Protein AF-0000000079764538 (afdb_homodimer)

Foldseek 3Di:
DDLLVLLLQLLVCCVVVVAALLLSQLVSCCVVAPDDSVVSRVVLVCCHCHNPPLFHFHSLLVNLLVNLCRVCVNPPSVVLSVQLLVQLCVQQVDGGRCVCCCPPNPDHSHDSSRSNSSSSVSSCVSVVHD/DDLLVLLLQLLVCCVVVVAALLLSQLVSCCVVAPDDSVVSRVVLVCCHCHNVPQFHFHSLLVNLLVNLCRNCVNPPSVVLSVQLLVQLCVQQVDGGRCVCCCPPNNDHSHDSSRSNSSSSVSSCVSVVHD

Structure (mmCIF, N/CA/C/O backbone):
data_AF-0000000079764538-model_v1
#
loop_
_entity.id
_entity.type
_entity.pdbx_description
1 polymer 'C_GCAxxG_C_C family protein'
#
loop_
_atom_site.group_PDB
_atom_site.id
_atom_site.type_symbol
_atom_site.label_atom_id
_atom_site.label_alt_id
_atom_site.label_comp_id
_atom_site.label_asym_id
_atom_site.label_entity_id
_atom_site.label_seq_id
_atom_site.pdbx_PDB_ins_code
_atom_site.Cartn_x
_atom_site.Cartn_y
_atom_site.Cartn_z
_atom_site.occupancy
_atom_site.B_iso_or_equiv
_atom_site.auth_seq_id
_atom_site.auth_comp_id
_atom_site.auth_asym_id
_atom_site.auth_atom_id
_atom_site.pdbx_PDB_model_num
ATOM 1 N N . MET A 1 1 ? -1.283 14.484 20.922 1 94.44 1 MET A N 1
ATOM 2 C CA . MET A 1 1 ? -0.986 15.414 19.844 1 94.44 1 MET A CA 1
ATOM 3 C C . MET A 1 1 ? -2.244 15.734 19.047 1 94.44 1 MET A C 1
ATOM 5 O O . MET A 1 1 ? -3.096 14.867 18.828 1 94.44 1 MET A O 1
ATOM 9 N N . THR A 1 2 ? -2.385 17.016 18.656 1 97.81 2 THR A N 1
ATOM 10 C CA . THR A 1 2 ? -3.451 17.344 17.719 1 97.81 2 THR A CA 1
ATOM 11 C C . THR A 1 2 ? -3.15 16.766 16.344 1 97.81 2 THR A C 1
ATOM 13 O O . THR A 1 2 ? -2.021 16.359 16.062 1 97.81 2 THR A O 1
ATOM 16 N N . ILE A 1 3 ? -4.172 16.734 15.523 1 98.75 3 ILE A N 1
ATOM 17 C CA . ILE A 1 3 ? -3.971 16.203 14.18 1 98.75 3 ILE A CA 1
ATOM 18 C C . ILE A 1 3 ? -2.986 17.094 13.414 1 98.75 3 ILE A C 1
ATOM 20 O O . ILE A 1 3 ? -2.197 16.594 12.609 1 98.75 3 ILE A O 1
ATOM 24 N N . GLU A 1 4 ? -2.975 18.438 13.656 1 98.75 4 GLU A N 1
ATOM 25 C CA . GLU A 1 4 ? -2.053 19.375 13.016 1 98.75 4 GLU A CA 1
ATOM 26 C C . GLU A 1 4 ? -0.613 19.125 13.453 1 98.75 4 GLU A C 1
ATOM 28 O O . GLU A 1 4 ? 0.315 19.219 12.648 1 98.75 4 GLU A O 1
ATOM 33 N N . GLU A 1 5 ? -0.445 18.797 14.719 1 98.81 5 GLU A N 1
ATOM 34 C CA . GLU A 1 5 ? 0.885 18.5 15.234 1 98.81 5 GLU A CA 1
ATOM 35 C C . GLU A 1 5 ? 1.416 17.188 14.648 1 98.81 5 GLU A C 1
ATOM 37 O O . GLU A 1 5 ? 2.598 17.094 14.305 1 98.81 5 GLU A O 1
ATOM 42 N N . ARG A 1 6 ? 0.552 16.188 14.562 1 98.81 6 ARG A N 1
ATOM 43 C CA . ARG A 1 6 ? 0.932 14.93 13.93 1 98.81 6 ARG A CA 1
ATOM 44 C C . ARG A 1 6 ? 1.346 15.156 12.477 1 98.81 6 ARG A C 1
ATOM 46 O O . ARG A 1 6 ? 2.346 14.602 12.016 1 98.81 6 ARG A O 1
ATOM 53 N N . ALA A 1 7 ? 0.532 15.961 11.758 1 98.94 7 ALA A N 1
ATOM 54 C CA . ALA A 1 7 ? 0.801 16.25 10.352 1 98.94 7 ALA A CA 1
ATOM 55 C C . ALA A 1 7 ? 2.15 16.938 10.188 1 98.94 7 ALA A C 1
ATOM 57 O O . ALA A 1 7 ? 2.922 16.594 9.289 1 98.94 7 ALA A O 1
ATOM 58 N N . ALA A 1 8 ? 2.436 17.922 11.031 1 98.94 8 ALA A N 1
ATOM 59 C CA . ALA A 1 8 ? 3.699 18.641 10.977 1 98.94 8 ALA A CA 1
ATOM 60 C C . ALA A 1 8 ? 4.879 17.719 11.266 1 98.94 8 ALA A C 1
ATOM 62 O O . ALA A 1 8 ? 5.906 17.781 10.578 1 98.94 8 ALA A O 1
ATOM 63 N N . LYS A 1 9 ? 4.789 16.922 12.25 1 98.88 9 LYS A N 1
ATOM 64 C CA . LYS A 1 9 ? 5.844 15.977 12.609 1 98.88 9 LYS A CA 1
ATOM 65 C C . LYS A 1 9 ? 6.113 14.992 11.477 1 98.88 9 LYS A C 1
ATOM 67 O O . LYS A 1 9 ? 7.27 14.695 11.172 1 98.88 9 LYS A O 1
ATOM 72 N N . ALA A 1 10 ? 5.07 14.477 10.883 1 98.88 10 ALA A N 1
ATOM 73 C CA . ALA A 1 10 ? 5.227 13.547 9.766 1 98.88 10 ALA A CA 1
ATOM 74 C C . ALA A 1 10 ? 5.965 14.211 8.602 1 98.88 10 ALA A C 1
ATOM 76 O O . ALA A 1 10 ? 6.867 13.617 8.016 1 98.88 10 ALA A O 1
ATOM 77 N N . ALA A 1 11 ? 5.535 15.43 8.266 1 98.94 11 ALA A N 1
ATOM 78 C CA . ALA A 1 11 ? 6.176 16.172 7.184 1 98.94 11 ALA A CA 1
ATOM 79 C C . ALA A 1 11 ? 7.656 16.406 7.477 1 98.94 11 ALA A C 1
ATOM 81 O O . ALA A 1 11 ? 8.492 16.312 6.578 1 98.94 11 ALA A O 1
ATOM 82 N N . ASP A 1 12 ? 8.023 16.688 8.742 1 98.88 12 ASP A N 1
ATOM 83 C CA . ASP A 1 12 ? 9.406 16.906 9.148 1 98.88 12 ASP A CA 1
ATOM 84 C C . ASP A 1 12 ? 10.234 15.633 9 1 98.88 12 ASP A C 1
ATOM 86 O O . ASP A 1 12 ? 11.375 15.68 8.531 1 98.88 12 ASP A O 1
ATOM 90 N N . LEU A 1 13 ? 9.734 14.539 9.453 1 98.81 13 LEU A N 1
ATOM 91 C CA . LEU A 1 13 ? 10.414 13.258 9.328 1 98.81 13 LEU A CA 1
ATOM 92 C C . LEU A 1 13 ? 10.734 12.953 7.867 1 98.81 13 LEU A C 1
ATOM 94 O O . LEU A 1 13 ? 11.828 12.484 7.555 1 98.81 13 LEU A O 1
ATOM 98 N N . LYS A 1 14 ? 9.742 13.258 6.973 1 98.81 14 LYS A N 1
ATOM 99 C CA . LYS A 1 14 ? 9.945 13.031 5.547 1 98.81 14 LYS A CA 1
ATOM 100 C C . LYS A 1 14 ? 10.992 13.977 4.977 1 98.81 14 LYS A C 1
ATOM 102 O O . LYS A 1 14 ? 11.891 13.555 4.246 1 98.81 14 LYS A O 1
ATOM 107 N N . ALA A 1 15 ? 10.922 15.211 5.324 1 98.69 15 ALA A N 1
ATOM 108 C CA . ALA A 1 15 ? 11.828 16.234 4.812 1 98.69 15 ALA A CA 1
ATOM 109 C C . ALA A 1 15 ? 13.266 15.969 5.258 1 98.69 15 ALA A C 1
ATOM 111 O O . ALA A 1 15 ? 14.211 16.234 4.512 1 98.69 15 ALA A O 1
ATOM 112 N N . ALA A 1 16 ? 13.477 15.438 6.406 1 98.5 16 ALA A N 1
ATOM 113 C CA . ALA A 1 16 ? 14.797 15.18 6.977 1 98.5 16 ALA A CA 1
ATOM 114 C C . ALA A 1 16 ? 15.398 13.898 6.414 1 98.5 16 ALA A C 1
ATOM 116 O O . ALA A 1 16 ? 16.562 13.602 6.648 1 98.5 16 ALA A O 1
ATOM 117 N N . GLY A 1 17 ? 14.625 13.109 5.73 1 97.81 17 GLY A N 1
ATOM 118 C CA . GLY A 1 17 ? 15.094 11.836 5.199 1 97.81 17 GLY A CA 1
ATOM 119 C C . GLY A 1 17 ? 15.117 10.734 6.234 1 97.81 17 GLY A C 1
ATOM 120 O O . GLY A 1 17 ? 15.711 9.672 6.004 1 97.81 17 GLY A O 1
ATOM 121 N N . ALA A 1 18 ? 14.445 10.922 7.355 1 97.69 18 ALA A N 1
ATOM 122 C CA . ALA A 1 18 ? 14.453 9.961 8.461 1 97.69 18 ALA A CA 1
ATOM 123 C C . ALA A 1 18 ? 13.492 8.812 8.188 1 97.69 18 ALA A C 1
ATOM 125 O O . ALA A 1 18 ? 13.648 7.715 8.734 1 97.69 18 ALA A O 1
ATOM 126 N N . CYS A 1 19 ? 12.391 9.055 7.324 1 98.06 19 CYS A N 1
ATOM 127 C CA . CYS A 1 19 ? 11.367 8.086 6.961 1 98.06 19 CYS A CA 1
ATOM 128 C C . CYS A 1 19 ? 10.992 8.211 5.488 1 98.06 19 CYS A C 1
ATOM 130 O O . CYS A 1 19 ? 11.086 9.297 4.91 1 98.06 19 CYS A O 1
ATOM 132 N N . ASN A 1 20 ? 10.586 7.016 4.891 1 98.5 20 ASN A N 1
ATOM 133 C CA . ASN A 1 20 ? 9.859 7.176 3.633 1 98.5 20 ASN A CA 1
ATOM 134 C C . ASN A 1 20 ? 8.453 7.715 3.865 1 98.5 20 ASN A C 1
ATOM 136 O O . ASN A 1 20 ? 8.07 7.996 5 1 98.5 20 ASN A O 1
ATOM 140 N N . CYS A 1 21 ? 7.668 7.895 2.846 1 98.69 21 CYS A N 1
ATOM 141 C CA . CYS A 1 21 ? 6.363 8.547 2.912 1 98.69 21 CYS A CA 1
ATOM 142 C C . CYS A 1 21 ? 5.414 7.773 3.822 1 98.69 21 CYS A C 1
ATOM 144 O O . CYS A 1 21 ? 4.785 8.359 4.707 1 98.69 21 CYS A O 1
ATOM 146 N N . SER A 1 22 ? 5.254 6.453 3.596 1 98.81 22 SER A N 1
ATOM 147 C CA . SER A 1 22 ? 4.332 5.648 4.391 1 98.81 22 SER A CA 1
ATOM 148 C C . SER A 1 22 ? 4.809 5.527 5.836 1 98.81 22 SER A C 1
ATOM 150 O O . SER A 1 22 ? 4.004 5.586 6.766 1 98.81 22 SER A O 1
ATOM 152 N N . GLN A 1 23 ? 6.117 5.348 6.09 1 98.75 23 GLN A N 1
ATOM 153 C CA . GLN A 1 23 ? 6.691 5.25 7.426 1 98.75 23 GLN A CA 1
ATOM 154 C C . GLN A 1 23 ? 6.398 6.504 8.242 1 98.75 23 GLN A C 1
ATOM 156 O O . GLN A 1 23 ? 6.047 6.414 9.422 1 98.75 23 GLN A O 1
ATOM 161 N N . ALA A 1 24 ? 6.547 7.648 7.629 1 98.88 24 ALA A N 1
ATOM 162 C CA . ALA A 1 24 ? 6.305 8.914 8.32 1 98.88 24 ALA A CA 1
ATOM 163 C C . ALA A 1 24 ? 4.867 9 8.828 1 98.88 24 ALA A C 1
ATOM 165 O O . ALA A 1 24 ? 4.625 9.438 9.953 1 98.88 24 ALA A O 1
ATOM 166 N N . VAL A 1 25 ? 3.898 8.562 8.023 1 98.88 25 VAL A N 1
ATOM 167 C CA . VAL A 1 25 ? 2.486 8.656 8.375 1 98.88 25 VAL A CA 1
ATOM 168 C C . VAL A 1 25 ? 2.182 7.719 9.539 1 98.88 25 VAL A C 1
ATOM 170 O O . VAL A 1 25 ? 1.593 8.133 10.547 1 98.88 25 VAL A O 1
ATOM 173 N N . VAL A 1 26 ? 2.596 6.449 9.469 1 98.69 26 VAL A N 1
ATOM 174 C CA . VAL A 1 26 ? 2.209 5.504 10.516 1 98.69 26 VAL A CA 1
ATOM 175 C C . VAL A 1 26 ? 2.936 5.844 11.812 1 98.69 26 VAL A C 1
ATOM 177 O O . VAL A 1 26 ? 2.391 5.66 12.906 1 98.69 26 VAL A O 1
ATOM 180 N N . LYS A 1 27 ? 4.129 6.391 11.711 1 98.44 27 LYS A N 1
ATOM 181 C CA . LYS A 1 27 ? 4.949 6.672 12.891 1 98.44 27 LYS A CA 1
ATOM 182 C C . LYS A 1 27 ? 4.266 7.688 13.805 1 98.44 27 LYS A C 1
ATOM 184 O O . LYS A 1 27 ? 4.336 7.574 15.031 1 98.44 27 LYS A O 1
ATOM 189 N N . VAL A 1 28 ? 3.611 8.617 13.273 1 98.56 28 VAL A N 1
ATOM 190 C CA . VAL A 1 28 ? 3.066 9.695 14.094 1 98.56 28 VAL A CA 1
ATOM 191 C C . VAL A 1 28 ? 1.765 9.234 14.75 1 98.56 28 VAL A C 1
ATOM 193 O O . VAL A 1 28 ? 1.184 9.961 15.555 1 98.56 28 VAL A O 1
ATOM 196 N N . PHE A 1 29 ? 1.297 8.047 14.469 1 98.19 29 PHE A N 1
ATOM 197 C CA . PHE A 1 29 ? 0.129 7.473 15.125 1 98.19 29 PHE A CA 1
ATOM 198 C C . PHE A 1 29 ? 0.525 6.281 15.984 1 98.19 29 PHE A C 1
ATOM 200 O O . PHE A 1 29 ? -0.331 5.5 16.406 1 98.19 29 PHE A O 1
ATOM 207 N N . GLU A 1 30 ? 1.779 6.082 16.266 1 96.06 30 GLU A N 1
ATOM 208 C CA . GLU A 1 30 ? 2.273 4.934 17.016 1 96.06 30 GLU A CA 1
ATOM 209 C C . GLU A 1 30 ? 1.574 4.812 18.375 1 96.06 30 GLU A C 1
ATOM 211 O O . GLU A 1 30 ? 1.377 3.703 18.875 1 96.06 30 GLU A O 1
ATOM 216 N N . ASP A 1 31 ? 1.169 5.887 18.984 1 95.81 31 ASP A N 1
ATOM 217 C CA . ASP A 1 31 ? 0.501 5.898 20.297 1 95.81 31 ASP A CA 1
ATOM 218 C C . ASP A 1 31 ? -0.9 5.301 20.188 1 95.81 31 ASP A C 1
ATOM 220 O O . ASP A 1 31 ? -1.507 4.953 21.203 1 95.81 31 ASP A O 1
ATOM 224 N N . LYS A 1 32 ? -1.436 5.148 18.969 1 95.69 32 LYS A N 1
ATOM 225 C CA . LYS A 1 32 ? -2.787 4.641 18.766 1 95.69 32 LYS A CA 1
ATOM 226 C C . LYS A 1 32 ? -2.762 3.238 18.156 1 95.69 32 LYS A C 1
ATOM 228 O O . LYS A 1 32 ? -3.795 2.572 18.078 1 95.69 32 LYS A O 1
ATOM 233 N N . LEU A 1 33 ? -1.57 2.873 17.734 1 94.12 33 LEU A N 1
ATOM 234 C CA . LEU A 1 33 ? -1.434 1.586 17.062 1 94.12 33 LEU A CA 1
ATOM 235 C C . LEU A 1 33 ? -0.879 0.532 18.016 1 94.12 33 LEU A C 1
ATOM 237 O O . LEU A 1 33 ? -0.065 0.844 18.891 1 94.12 33 LEU A O 1
ATOM 241 N N . SER A 1 34 ? -1.366 -0.652 18.109 1 90.19 34 SER A N 1
ATOM 242 C CA . SER A 1 34 ? -0.976 -1.736 19 1 90.19 34 SER A CA 1
ATOM 243 C C . SER A 1 34 ? 0.238 -2.486 18.469 1 90.19 34 SER A C 1
ATOM 245 O O . SER A 1 34 ? 0.43 -3.666 18.766 1 90.19 34 SER A O 1
ATOM 247 N N . LEU A 1 35 ? 1.07 -1.848 17.641 1 93.62 35 LEU A N 1
ATOM 248 C CA . LEU A 1 35 ? 2.279 -2.43 17.062 1 93.62 35 LEU A CA 1
ATOM 249 C C . LEU A 1 35 ? 3.514 -1.642 17.484 1 93.62 35 LEU A C 1
ATOM 251 O O . LEU A 1 35 ? 3.445 -0.426 17.688 1 93.62 35 LEU A O 1
ATOM 255 N N . ASP A 1 36 ? 4.578 -2.34 17.625 1 93.38 36 ASP A N 1
ATOM 256 C CA . ASP A 1 36 ? 5.816 -1.644 17.969 1 93.38 36 ASP A CA 1
ATOM 257 C C . ASP A 1 36 ? 6.391 -0.923 16.75 1 93.38 36 ASP A C 1
ATOM 259 O O . ASP A 1 36 ? 6.125 -1.307 15.617 1 93.38 36 ASP A O 1
ATOM 263 N N . ASP A 1 37 ? 7.234 0.001 17.031 1 94.69 37 ASP A N 1
ATOM 264 C CA . ASP A 1 37 ? 7.801 0.888 16.016 1 94.69 37 ASP A CA 1
ATOM 265 C C . ASP A 1 37 ? 8.586 0.098 14.977 1 94.69 37 ASP A C 1
ATOM 267 O O . ASP A 1 37 ? 8.445 0.337 13.773 1 94.69 37 ASP A O 1
ATOM 271 N N . GLU A 1 38 ? 9.367 -0.807 15.391 1 95.88 38 GLU A N 1
ATOM 272 C CA . GLU A 1 38 ? 10.203 -1.587 14.484 1 95.88 38 GLU A CA 1
ATOM 273 C C . GLU A 1 38 ? 9.359 -2.357 13.477 1 95.88 38 GLU A C 1
ATOM 275 O O . GLU A 1 38 ? 9.664 -2.371 12.281 1 95.88 38 GLU A O 1
ATOM 280 N N . THR A 1 39 ? 8.305 -2.971 13.922 1 96.25 39 THR A N 1
ATOM 281 C CA . THR A 1 39 ? 7.395 -3.727 13.07 1 96.25 39 THR A CA 1
ATOM 282 C C . THR A 1 39 ? 6.715 -2.807 12.055 1 96.25 39 THR A C 1
ATOM 284 O O . THR A 1 39 ? 6.637 -3.129 10.867 1 96.25 39 THR A O 1
ATOM 287 N N . LEU A 1 40 ? 6.273 -1.658 12.516 1 96.5 40 LEU A N 1
ATOM 288 C CA . LEU A 1 40 ? 5.609 -0.692 11.648 1 96.5 40 LEU A CA 1
ATOM 289 C C . LEU A 1 40 ? 6.543 -0.216 10.547 1 96.5 40 LEU A C 1
ATOM 291 O O . LEU A 1 40 ? 6.133 -0.077 9.391 1 96.5 40 LEU A O 1
ATOM 295 N N . MET A 1 41 ? 7.84 -0.023 10.883 1 98 41 MET A N 1
ATOM 296 C CA . MET A 1 41 ? 8.828 0.448 9.914 1 98 41 MET A CA 1
ATOM 297 C C . MET A 1 41 ? 9.117 -0.618 8.859 1 98 41 MET A C 1
ATOM 299 O O . MET A 1 41 ? 9.297 -0.302 7.684 1 98 41 MET A O 1
ATOM 303 N N . LYS A 1 42 ? 9.109 -1.875 9.266 1 97.94 42 LYS A N 1
ATOM 304 C CA . LYS A 1 42 ? 9.344 -2.967 8.32 1 97.94 42 LYS A CA 1
ATOM 305 C C . LYS A 1 42 ? 8.156 -3.133 7.367 1 97.94 42 LYS A C 1
ATOM 307 O O . LYS A 1 42 ? 8.344 -3.252 6.156 1 97.94 42 LYS A O 1
ATOM 312 N N . LEU A 1 43 ? 6.922 -3.066 7.895 1 97.75 43 LEU A N 1
ATOM 313 C CA . LEU A 1 43 ? 5.695 -3.266 7.129 1 97.75 43 LEU A CA 1
ATOM 314 C C . LEU A 1 43 ? 5.566 -2.215 6.031 1 97.75 43 LEU A C 1
ATOM 316 O O . LEU A 1 43 ? 4.992 -2.482 4.973 1 97.75 43 LEU A O 1
ATOM 320 N N . THR A 1 44 ? 6.105 -1.031 6.27 1 98.62 44 THR A N 1
ATOM 321 C CA . THR A 1 44 ? 5.871 0.108 5.391 1 98.62 44 THR A CA 1
ATOM 322 C C . THR A 1 44 ? 7.133 0.458 4.609 1 98.62 44 THR A C 1
ATOM 324 O O . THR A 1 44 ? 7.152 1.433 3.855 1 98.62 44 THR A O 1
ATOM 327 N N . ALA A 1 45 ? 8.195 -0.344 4.668 1 98.75 45 ALA A N 1
ATOM 328 C CA . ALA A 1 45 ? 9.516 -0.033 4.129 1 98.75 45 ALA A CA 1
ATOM 329 C C . ALA A 1 45 ? 9.492 -0.006 2.602 1 98.75 45 ALA A C 1
ATOM 331 O O . ALA A 1 45 ? 10.297 0.688 1.974 1 98.75 45 ALA A O 1
ATOM 332 N N . GLY A 1 46 ? 8.523 -0.691 2.012 1 98.75 46 GLY A N 1
ATOM 333 C CA . GLY A 1 46 ? 8.562 -0.909 0.574 1 98.75 46 GLY A CA 1
ATOM 334 C C . GLY A 1 46 ? 7.789 0.137 -0.209 1 98.75 46 GLY A C 1
ATOM 335 O O . GLY A 1 46 ? 7.742 0.089 -1.439 1 98.75 46 GLY A O 1
ATOM 336 N N . TYR A 1 47 ? 7.191 1.119 0.435 1 98.62 47 TYR A N 1
ATOM 337 C CA . TYR A 1 47 ? 6.273 2.041 -0.227 1 98.62 47 TYR A CA 1
ATOM 338 C C . TYR A 1 47 ? 6.926 3.402 -0.437 1 98.62 47 TYR A C 1
ATOM 340 O O . TYR A 1 47 ? 6.246 4.43 -0.437 1 98.62 47 TYR A O 1
ATOM 348 N N . ALA A 1 48 ? 8.266 3.445 -0.65 1 97.81 48 ALA A N 1
ATOM 349 C CA . ALA A 1 48 ? 8.992 4.641 -1.081 1 97.81 48 ALA A CA 1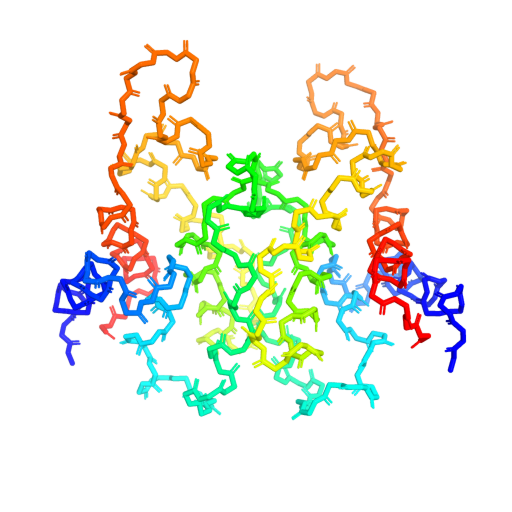
ATOM 350 C C . ALA A 1 48 ? 8.844 4.859 -2.584 1 97.81 48 ALA A C 1
ATOM 352 O O . ALA A 1 48 ? 8.727 3.898 -3.348 1 97.81 48 ALA A O 1
ATOM 353 N N . ALA A 1 49 ? 8.812 6.18 -2.965 1 97.06 49 ALA A N 1
ATOM 354 C CA . ALA A 1 49 ? 8.805 6.543 -4.379 1 97.06 49 ALA A CA 1
ATOM 355 C C . ALA A 1 49 ? 7.648 5.875 -5.113 1 97.06 49 ALA A C 1
ATOM 357 O O . ALA A 1 49 ? 7.82 5.367 -6.227 1 97.06 49 ALA A O 1
ATOM 358 N N . GLY A 1 50 ? 6.641 5.57 -4.141 1 83.62 50 GLY A N 1
ATOM 359 C CA . GLY A 1 50 ? 5.418 5.035 -4.719 1 83.62 50 GLY A CA 1
ATOM 360 C C . GLY A 1 50 ? 5.52 3.566 -5.086 1 83.62 50 GLY A C 1
ATOM 361 O O . GLY A 1 50 ? 4.711 2.752 -4.633 1 83.62 50 GLY A O 1
ATOM 362 N N . MET A 1 51 ? 5.605 2.891 -5.383 1 76.06 51 MET A N 1
ATOM 363 C CA . MET A 1 51 ? 6.059 1.505 -5.305 1 76.06 51 MET A CA 1
ATOM 364 C C . MET A 1 51 ? 7.086 1.204 -6.395 1 76.06 51 MET A C 1
ATOM 366 O O . MET A 1 51 ? 6.934 1.649 -7.535 1 76.06 51 MET A O 1
ATOM 370 N N . GLY A 1 52 ? 8.477 2.17 -6.051 1 69.5 52 GLY A N 1
ATOM 371 C CA . GLY A 1 52 ? 9.922 2.264 -6.199 1 69.5 52 GLY A CA 1
ATOM 372 C C . GLY A 1 52 ? 10.359 2.541 -7.625 1 69.5 52 GLY A C 1
ATOM 373 O O . GLY A 1 52 ? 11.523 2.84 -7.879 1 69.5 52 GLY A O 1
ATOM 374 N N . CYS A 1 53 ? 9.328 2.949 -8.234 1 94.69 53 CYS A N 1
ATOM 375 C CA . CYS A 1 53 ? 9.539 3.377 -9.609 1 94.69 53 CYS A CA 1
ATOM 376 C C . CYS A 1 53 ? 8.648 4.559 -9.961 1 94.69 53 CYS A C 1
ATOM 378 O O . CYS A 1 53 ? 8.453 4.871 -11.133 1 94.69 53 CYS A O 1
ATOM 380 N N . LEU A 1 54 ? 7.887 5.293 -8.891 1 93.81 54 LEU A N 1
ATOM 381 C CA . LEU A 1 54 ? 7.043 6.48 -8.992 1 93.81 54 LEU A CA 1
ATOM 382 C C . LEU A 1 54 ? 5.738 6.16 -9.703 1 93.81 54 LEU A C 1
ATOM 384 O O . LEU A 1 54 ? 4.926 7.055 -9.953 1 93.81 54 LEU A O 1
ATOM 388 N N . GLU A 1 55 ? 5.422 4.938 -10.047 1 94.81 55 GLU A N 1
ATOM 389 C CA . GLU A 1 55 ? 4.359 4.598 -10.984 1 94.81 55 GLU A CA 1
ATOM 390 C C . GLU A 1 55 ? 3.082 4.199 -10.25 1 94.81 55 GLU A C 1
ATOM 392 O O . GLU A 1 55 ? 2.033 4.012 -10.867 1 94.81 55 GLU A O 1
ATOM 397 N N . ALA A 1 56 ? 3.102 4.066 -8.953 1 97.69 56 ALA A N 1
ATOM 398 C CA . ALA A 1 56 ? 1.965 3.551 -8.195 1 97.69 56 ALA A CA 1
ATOM 399 C C . ALA A 1 56 ? 1.445 4.594 -7.215 1 97.69 56 ALA A C 1
ATOM 401 O O . ALA A 1 56 ? 1.879 5.746 -7.234 1 97.69 56 ALA A O 1
ATOM 402 N N . THR A 1 57 ? 0.342 4.195 -6.453 1 98.62 57 THR A N 1
ATOM 403 C CA . THR A 1 57 ? -0.275 5.043 -5.441 1 98.62 57 THR A CA 1
ATOM 404 C C . THR A 1 57 ? 0.772 5.562 -4.461 1 98.62 57 THR A C 1
ATOM 406 O O . THR A 1 57 ? 1.665 4.824 -4.047 1 98.62 57 THR A O 1
ATOM 409 N N . CYS A 1 58 ? 0.652 6.867 -4.102 1 98.81 58 CYS A N 1
ATOM 410 C CA . CYS A 1 58 ? 1.55 7.52 -3.154 1 98.81 58 CYS A CA 1
ATOM 411 C C . CYS A 1 58 ? 1.624 6.738 -1.848 1 98.81 58 CYS A C 1
ATOM 413 O O . CYS A 1 58 ? 0.594 6.379 -1.275 1 98.81 58 CYS A O 1
ATOM 415 N N . GLY A 1 59 ? 2.834 6.566 -1.283 1 98.81 59 GLY A N 1
ATOM 416 C CA . GLY A 1 59 ? 3.043 5.84 -0.041 1 98.81 59 GLY A CA 1
ATOM 417 C C . GLY A 1 59 ? 2.357 6.484 1.148 1 98.81 59 GLY A C 1
A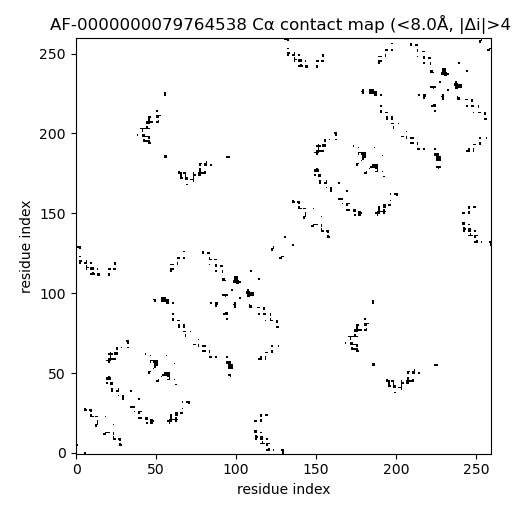TOM 418 O O . GLY A 1 59 ? 1.932 5.793 2.076 1 98.81 59 GLY A O 1
ATOM 419 N N . ALA A 1 60 ? 2.277 7.82 1.191 1 98.94 60 ALA A N 1
ATOM 420 C CA . ALA A 1 60 ? 1.602 8.516 2.285 1 98.94 60 ALA A CA 1
ATOM 421 C C . ALA A 1 60 ? 0.146 8.078 2.398 1 98.94 60 ALA A C 1
ATOM 423 O O . ALA A 1 60 ? -0.357 7.852 3.502 1 98.94 60 ALA A O 1
ATOM 424 N N . LEU A 1 61 ? -0.517 7.949 1.254 1 98.88 61 LEU A N 1
ATOM 425 C CA . LEU A 1 61 ? -1.905 7.508 1.216 1 98.88 61 LEU A CA 1
ATOM 426 C C . LEU A 1 61 ? -2.027 6.062 1.688 1 98.88 61 LEU A C 1
ATOM 428 O O . LEU A 1 61 ? -2.947 5.723 2.436 1 98.88 61 LEU A O 1
ATOM 432 N N . ILE A 1 62 ? -1.096 5.188 1.322 1 98.88 62 ILE A N 1
ATOM 433 C CA . ILE A 1 62 ? -1.077 3.793 1.753 1 98.88 62 ILE A CA 1
ATOM 434 C C . ILE A 1 62 ? -0.932 3.725 3.271 1 98.88 62 ILE A C 1
ATOM 436 O O . ILE A 1 62 ? -1.628 2.951 3.934 1 98.88 62 ILE A O 1
ATOM 440 N N . GLY A 1 63 ? -0.044 4.531 3.848 1 98.81 63 GLY A N 1
ATOM 441 C CA . GLY A 1 63 ? 0.118 4.582 5.293 1 98.81 63 GLY A CA 1
ATOM 442 C C . GLY A 1 63 ? -1.142 5.016 6.02 1 98.81 63 GLY A C 1
ATOM 443 O O . GLY A 1 63 ? -1.475 4.469 7.07 1 98.81 63 GLY A O 1
ATOM 444 N N . ALA A 1 64 ? -1.844 5.996 5.496 1 98.88 64 ALA A N 1
ATOM 445 C CA . ALA A 1 64 ? -3.074 6.484 6.113 1 98.88 64 ALA A CA 1
ATOM 446 C C . ALA A 1 64 ? -4.141 5.391 6.152 1 98.88 64 ALA A C 1
ATOM 448 O O . ALA A 1 64 ? -4.809 5.207 7.172 1 98.88 64 ALA A O 1
ATOM 449 N N . VAL A 1 65 ? -4.266 4.664 5.059 1 98.88 65 VAL A N 1
ATOM 450 C CA . VAL A 1 65 ? -5.273 3.613 4.969 1 98.88 65 VAL A CA 1
ATOM 451 C C . VAL A 1 65 ? -4.891 2.453 5.887 1 98.88 65 VAL A C 1
ATOM 453 O O . VAL A 1 65 ? -5.758 1.834 6.508 1 98.88 65 VAL A O 1
ATOM 456 N N . MET A 1 66 ? -3.598 2.166 5.969 1 98.75 66 MET A N 1
ATOM 457 C CA . MET A 1 66 ? -3.148 1.152 6.918 1 98.75 66 MET A CA 1
ATOM 458 C C . MET A 1 66 ? -3.549 1.523 8.344 1 98.75 66 MET A C 1
ATOM 460 O O . MET A 1 66 ? -4.062 0.685 9.086 1 98.75 66 MET A O 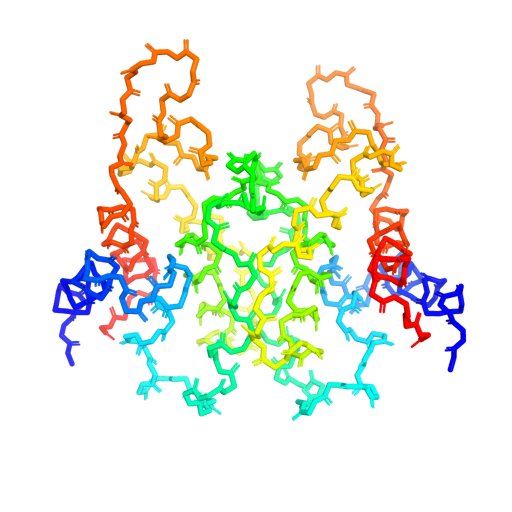1
ATOM 464 N N . THR A 1 67 ? -3.305 2.725 8.75 1 98.62 67 THR A N 1
ATOM 465 C CA . THR A 1 67 ? -3.67 3.24 10.07 1 98.62 67 THR A CA 1
ATOM 466 C C . THR A 1 67 ? -5.172 3.109 10.297 1 98.62 67 THR A C 1
ATOM 468 O O . THR A 1 67 ? -5.605 2.648 11.359 1 98.62 67 THR A O 1
ATOM 471 N N . ALA A 1 68 ? -6.004 3.42 9.289 1 98.62 68 ALA A N 1
ATOM 472 C CA . ALA A 1 68 ? -7.457 3.307 9.375 1 98.62 68 ALA A CA 1
ATOM 473 C C . ALA A 1 68 ? -7.879 1.869 9.664 1 98.62 68 ALA A C 1
ATOM 475 O O . ALA A 1 68 ? -8.852 1.634 10.383 1 98.62 68 ALA A O 1
ATOM 476 N N . GLY A 1 69 ? -7.156 0.908 9.078 1 98.38 69 GLY A N 1
ATOM 477 C CA . GLY A 1 69 ? -7.465 -0.493 9.305 1 98.38 69 GLY A CA 1
ATOM 478 C C . GLY A 1 69 ? -7.391 -0.889 10.766 1 98.38 69 GLY A C 1
ATOM 479 O O . GLY A 1 69 ? -8.258 -1.608 11.266 1 98.38 69 GLY A O 1
ATOM 480 N N . ILE A 1 70 ? -6.383 -0.42 11.422 1 97.44 70 ILE A N 1
ATOM 481 C CA . ILE A 1 70 ? -6.215 -0.738 12.836 1 97.44 70 ILE A CA 1
ATOM 482 C C . ILE A 1 70 ? -7.258 0.011 13.664 1 97.44 70 ILE A C 1
ATOM 484 O O . ILE A 1 70 ? -7.891 -0.57 14.547 1 97.44 70 ILE A O 1
ATOM 488 N N . LEU A 1 71 ? -7.504 1.25 13.352 1 97.38 71 LEU A N 1
ATOM 489 C CA . LEU A 1 71 ? -8.391 2.102 14.133 1 97.38 71 LEU A CA 1
ATOM 490 C C . LEU A 1 71 ? -9.836 1.614 14.047 1 97.38 71 LEU A C 1
ATOM 492 O O . LEU A 1 71 ? -10.617 1.799 14.977 1 97.38 71 LEU A O 1
ATOM 496 N N . THR A 1 72 ? -10.203 0.934 12.969 1 97.81 72 THR A N 1
ATOM 497 C CA . THR A 1 72 ? -11.562 0.444 12.773 1 97.81 72 THR A CA 1
ATOM 498 C C . THR A 1 72 ? -11.672 -1.017 13.203 1 97.81 72 THR A C 1
ATOM 500 O O . THR A 1 72 ? -12.742 -1.625 13.078 1 97.81 72 THR A O 1
ATOM 503 N N . ASP A 1 73 ? -10.594 -1.599 13.633 1 97.44 73 ASP A N 1
ATOM 504 C CA . ASP A 1 73 ? -10.539 -3.029 13.922 1 97.44 73 ASP A CA 1
ATOM 505 C C . ASP A 1 73 ? -10.914 -3.85 12.688 1 97.44 73 ASP A C 1
ATOM 507 O O . ASP A 1 73 ? -11.562 -4.891 12.797 1 97.44 73 ASP A O 1
ATOM 511 N N . GLY A 1 74 ? -10.664 -3.27 11.523 1 97.44 74 GLY A N 1
ATOM 512 C CA . GLY A 1 74 ? -10.93 -3.947 10.258 1 97.44 74 GLY A CA 1
ATOM 513 C C . GLY A 1 74 ? -12.383 -3.873 9.836 1 97.44 74 GLY A C 1
ATOM 514 O O . GLY A 1 74 ? -12.75 -4.387 8.773 1 97.44 74 GLY A O 1
ATOM 515 N N . ALA A 1 75 ? -13.211 -3.234 10.594 1 97.19 75 ALA A N 1
ATOM 516 C CA . ALA A 1 75 ? -14.648 -3.203 10.32 1 97.19 75 ALA A CA 1
ATOM 517 C C . ALA A 1 75 ? -15 -2.045 9.391 1 97.19 75 ALA A C 1
ATOM 519 O O . ALA A 1 75 ? -14.789 -0.879 9.734 1 97.19 75 ALA A O 1
ATOM 520 N N . GLY A 1 76 ? -15.531 -2.402 8.211 1 97.25 76 GLY A N 1
ATOM 521 C CA . GLY A 1 76 ? -16 -1.381 7.289 1 97.25 76 GLY A CA 1
ATOM 522 C C . GLY A 1 76 ? -14.898 -0.465 6.797 1 97.25 76 GLY A C 1
ATOM 523 O O . GLY A 1 76 ? -15.156 0.676 6.41 1 97.25 76 GLY A O 1
ATOM 524 N N . THR A 1 77 ? -13.633 -0.879 6.758 1 98.31 77 THR A N 1
ATOM 525 C CA . THR A 1 77 ? -12.477 -0.029 6.504 1 98.31 77 THR A CA 1
ATOM 526 C C . THR A 1 77 ? -12.508 0.517 5.078 1 98.31 77 THR A C 1
ATOM 528 O O . THR A 1 77 ? -12.07 1.641 4.828 1 98.31 77 THR A O 1
ATOM 531 N N . PRO A 1 78 ? -13.055 -0.247 4.094 1 98.38 78 PRO A N 1
ATOM 532 C CA . PRO A 1 78 ? -13 0.24 2.711 1 98.38 78 PRO A CA 1
ATOM 533 C C . PRO A 1 78 ? -13.781 1.539 2.516 1 98.38 78 PRO A C 1
ATOM 535 O O . PRO A 1 78 ? -13.406 2.371 1.688 1 98.38 78 PRO A O 1
ATOM 538 N N . ARG A 1 79 ? -14.844 1.723 3.287 1 98.19 79 ARG A N 1
ATOM 539 C CA . ARG A 1 79 ? -15.586 2.977 3.199 1 98.19 79 ARG A CA 1
ATOM 540 C C . ARG A 1 79 ? -14.719 4.156 3.627 1 98.19 79 ARG A C 1
ATOM 542 O O . ARG A 1 79 ? -14.742 5.211 2.992 1 98.19 79 ARG A O 1
ATOM 549 N N . TYR A 1 80 ? -13.969 3.982 4.664 1 98.62 80 TYR A N 1
ATOM 550 C CA . TYR A 1 80 ? -13.047 5.016 5.133 1 98.62 80 TYR A CA 1
ATOM 551 C C . TYR A 1 80 ? -11.914 5.223 4.137 1 98.62 80 TYR A C 1
ATOM 553 O O . TYR A 1 80 ? -11.492 6.355 3.885 1 98.62 80 TYR A O 1
ATOM 561 N N . SER A 1 81 ? -11.43 4.125 3.566 1 98.75 81 SER A N 1
ATOM 562 C CA . SER A 1 81 ? -10.383 4.215 2.559 1 98.75 81 SER A CA 1
ATOM 563 C C . SER A 1 81 ? -10.797 5.109 1.397 1 98.75 81 SER A C 1
ATOM 565 O O . SER A 1 81 ? -10.039 5.98 0.969 1 98.75 81 SER A O 1
ATOM 567 N N . LYS A 1 82 ? -12.023 4.887 0.954 1 98.81 82 LYS A N 1
ATOM 568 C CA . LYS A 1 82 ? -12.57 5.668 -0.154 1 98.81 82 LYS A CA 1
ATOM 569 C C . LYS A 1 82 ? -12.609 7.152 0.193 1 98.81 82 LYS A C 1
ATOM 571 O O . LYS A 1 82 ? -12.219 7.996 -0.615 1 98.81 82 LYS A O 1
ATOM 576 N N . GLU A 1 83 ? -13.047 7.484 1.348 1 98.88 83 GLU A N 1
ATOM 577 C CA . GLU A 1 83 ? -13.164 8.875 1.774 1 98.88 83 GLU A CA 1
ATOM 578 C C . GLU A 1 83 ? -11.797 9.508 1.986 1 98.88 83 GLU A C 1
ATOM 580 O O . GLU A 1 83 ? -11.586 10.672 1.637 1 98.88 83 GLU A O 1
ATOM 585 N N . ILE A 1 84 ? -10.82 8.781 2.553 1 98.88 84 ILE A N 1
ATOM 586 C CA . ILE A 1 84 ? -9.461 9.266 2.762 1 98.88 84 ILE A CA 1
ATOM 587 C C . ILE A 1 84 ? -8.805 9.562 1.414 1 98.88 84 ILE A C 1
ATOM 589 O O . ILE A 1 84 ? -8.164 10.602 1.245 1 98.88 84 ILE A O 1
ATOM 593 N N . LEU A 1 85 ? -9 8.664 0.472 1 98.88 85 LEU A N 1
ATOM 594 C CA . LEU A 1 85 ? -8.461 8.836 -0.873 1 98.88 85 LEU A CA 1
ATOM 595 C C . LEU A 1 85 ? -9.023 10.102 -1.521 1 98.88 85 LEU A C 1
ATOM 597 O O . LEU A 1 85 ? -8.281 10.891 -2.1 1 98.88 85 LEU A O 1
ATOM 601 N N . ALA A 1 86 ? -10.312 10.289 -1.388 1 98.81 86 ALA A N 1
ATOM 602 C CA . ALA A 1 86 ? -10.961 11.461 -1.986 1 98.81 86 ALA A CA 1
ATOM 603 C C . ALA A 1 86 ? -10.414 12.75 -1.391 1 98.81 86 ALA A C 1
ATOM 605 O O . ALA A 1 86 ? -10.125 13.711 -2.119 1 98.81 86 ALA A O 1
ATOM 606 N N . LYS A 1 87 ? -10.281 12.828 -0.104 1 98.88 87 LYS A N 1
ATOM 607 C CA . LYS A 1 87 ? -9.758 14.016 0.564 1 98.88 87 LYS A CA 1
ATOM 608 C C . LYS A 1 87 ? -8.297 14.258 0.194 1 98.88 87 LYS A C 1
ATOM 610 O O . LYS A 1 87 ? -7.887 15.398 -0.038 1 98.88 87 LYS A O 1
ATOM 615 N N . PHE A 1 88 ? -7.457 13.258 0.144 1 98.94 88 PHE A N 1
ATOM 616 C CA . PHE A 1 88 ? -6.062 13.367 -0.26 1 98.94 88 PHE A CA 1
ATOM 617 C C . PHE A 1 88 ? -5.949 13.938 -1.67 1 98.94 88 PHE A C 1
ATOM 619 O O . PHE A 1 88 ? -5.137 14.828 -1.923 1 98.94 88 PHE A O 1
ATOM 626 N N . GLN A 1 89 ? -6.77 13.359 -2.541 1 98.81 89 GLN A N 1
ATOM 627 C CA . GLN A 1 89 ? -6.762 13.828 -3.922 1 98.81 89 GLN A CA 1
ATOM 628 C C . GLN A 1 89 ? -7.145 15.297 -4.008 1 98.81 89 GLN A C 1
ATOM 630 O O . GLN A 1 89 ? -6.559 16.062 -4.781 1 98.81 89 GLN A O 1
ATOM 635 N N . GLN A 1 90 ? -8.117 15.672 -3.258 1 98.81 90 GLN A N 1
ATOM 636 C CA . GLN A 1 90 ? -8.539 17.078 -3.211 1 98.81 90 GLN A CA 1
ATOM 637 C C . GLN A 1 90 ? -7.398 17.969 -2.736 1 98.81 90 GLN A C 1
ATOM 639 O O . GLN A 1 90 ? -7.168 19.047 -3.299 1 98.81 90 GLN A O 1
ATOM 644 N N . LYS A 1 91 ? -6.629 17.547 -1.825 1 98.88 91 LYS A N 1
ATOM 645 C CA . LYS A 1 91 ? -5.578 18.344 -1.209 1 98.88 91 LYS A CA 1
ATOM 646 C C . LYS A 1 91 ? -4.316 18.359 -2.064 1 98.88 91 LYS A C 1
ATOM 648 O O . LYS A 1 91 ? -3.602 19.359 -2.123 1 98.88 91 LYS A O 1
ATOM 653 N N . CYS A 1 92 ? -3.977 17.25 -2.715 1 98.81 92 CYS A N 1
ATOM 654 C CA . CYS A 1 92 ? -2.672 17.078 -3.344 1 98.81 92 CYS A CA 1
ATOM 655 C C . CYS A 1 92 ? -2.781 17.172 -4.859 1 98.81 92 CYS A C 1
ATOM 657 O O . CYS A 1 92 ? -1.781 17.406 -5.547 1 98.81 92 CYS A O 1
ATOM 659 N N . GLY A 1 93 ? -3.988 16.875 -5.383 1 98.69 93 GLY A N 1
ATOM 660 C CA . GLY A 1 93 ? -4.211 17.047 -6.812 1 98.69 93 GLY A CA 1
ATOM 661 C C . GLY A 1 93 ? -4.164 15.727 -7.574 1 98.69 93 GLY A C 1
ATOM 662 O O . GLY A 1 93 ? -4.598 15.656 -8.727 1 98.69 93 GLY A O 1
ATOM 663 N N . ALA A 1 94 ? -3.648 14.719 -7.051 1 98.31 94 ALA A N 1
ATOM 664 C CA . ALA A 1 94 ? -3.557 13.375 -7.609 1 98.31 94 ALA A CA 1
ATOM 665 C C . ALA A 1 94 ? -3.287 12.344 -6.516 1 98.31 94 ALA A C 1
ATOM 667 O O . ALA A 1 94 ? -3.115 12.703 -5.348 1 98.31 94 ALA A O 1
ATOM 668 N N . THR A 1 95 ? -3.271 11.047 -6.887 1 98.56 95 THR A N 1
ATOM 669 C CA . THR A 1 95 ? -2.979 10 -5.91 1 98.56 95 THR A CA 1
ATOM 670 C C . THR A 1 95 ? -1.788 9.156 -6.359 1 98.56 95 THR A C 1
ATOM 672 O O . THR A 1 95 ? -1.228 8.398 -5.57 1 98.56 95 THR A O 1
ATOM 675 N N . ILE A 1 96 ? -1.441 9.273 -7.625 1 98.25 96 ILE A N 1
ATOM 676 C CA . ILE A 1 96 ? -0.343 8.5 -8.195 1 98.25 96 ILE A CA 1
ATOM 677 C C . ILE A 1 96 ? 0.952 9.305 -8.117 1 98.25 96 ILE A C 1
ATOM 679 O O . ILE A 1 96 ? 0.979 10.484 -8.477 1 98.25 96 ILE A O 1
ATOM 683 N N . CYS A 1 97 ? 2.031 8.672 -7.77 1 98.62 97 CYS A N 1
ATOM 684 C CA . CYS A 1 97 ? 3.297 9.328 -7.453 1 98.62 97 CYS A CA 1
ATOM 685 C C . CYS A 1 97 ? 3.842 10.07 -8.672 1 98.62 97 CYS A C 1
ATOM 687 O O . CYS A 1 97 ? 4.254 11.227 -8.562 1 98.62 97 CYS A O 1
ATOM 689 N N . ARG A 1 98 ? 3.865 9.445 -9.789 1 97.81 98 ARG A N 1
ATOM 690 C CA . ARG A 1 98 ? 4.367 10.039 -11.023 1 97.81 98 ARG A CA 1
ATOM 691 C C . ARG A 1 98 ? 3.68 11.375 -11.305 1 97.81 98 ARG A C 1
ATOM 693 O O . ARG A 1 98 ? 4.332 12.344 -11.695 1 97.81 98 ARG A O 1
ATOM 700 N N . GLU A 1 99 ? 2.387 11.406 -11.102 1 98.25 99 GLU A N 1
ATOM 701 C CA . GLU A 1 99 ? 1.604 12.617 -11.336 1 98.25 99 GLU A CA 1
ATOM 702 C C . GLU A 1 99 ? 1.922 13.688 -10.289 1 98.25 99 GLU A C 1
ATOM 704 O O . GLU A 1 99 ? 2.1 14.859 -10.625 1 98.25 99 GLU A O 1
ATOM 709 N N . LEU A 1 100 ? 2.02 13.273 -9.047 1 98.75 100 LEU A N 1
ATOM 710 C CA . LEU A 1 100 ? 2.314 14.195 -7.957 1 98.75 100 LEU A CA 1
ATOM 711 C C . LEU A 1 100 ? 3.66 14.883 -8.164 1 98.75 100 LEU A C 1
ATOM 713 O O . LEU A 1 100 ? 3.807 16.078 -7.891 1 98.75 100 LEU A O 1
ATOM 717 N N . LYS A 1 101 ? 4.602 14.148 -8.766 1 98.38 101 LYS A N 1
ATOM 718 C CA . LYS A 1 101 ? 5.973 14.625 -8.93 1 98.38 101 LYS A CA 1
ATOM 719 C C . LYS A 1 101 ? 6.137 15.375 -10.25 1 98.38 101 LYS A C 1
ATOM 721 O O . LYS A 1 101 ? 7.188 15.953 -10.516 1 98.38 101 LYS A O 1
ATOM 726 N N . GLY A 1 102 ? 5.121 15.328 -11.109 1 98.19 102 GLY A N 1
ATOM 727 C CA . GLY A 1 102 ? 5.164 16.062 -12.367 1 98.19 102 GLY A CA 1
ATOM 728 C C . GLY A 1 102 ? 6.055 15.398 -13.406 1 98.19 102 GLY A C 1
ATOM 729 O O . GLY A 1 102 ? 6.625 16.078 -14.266 1 98.19 102 GLY A O 1
ATOM 730 N N . VAL A 1 103 ? 6.258 14.117 -13.266 1 96.88 103 VAL A N 1
ATOM 731 C CA . VAL A 1 103 ? 7.062 13.406 -14.258 1 96.88 103 VAL A CA 1
ATOM 732 C C . VAL A 1 103 ? 6.398 13.5 -15.625 1 96.88 103 VAL A C 1
ATOM 734 O O . VAL A 1 103 ? 5.23 13.125 -15.781 1 96.88 103 VAL A O 1
ATOM 737 N N . GLY A 1 104 ? 7.109 13.977 -16.672 1 96 104 GLY A N 1
ATOM 738 C CA . GLY A 1 104 ? 6.566 14.164 -18.016 1 96 104 GLY A CA 1
ATOM 739 C C . GLY A 1 104 ? 6.004 15.547 -18.25 1 96 104 GLY A C 1
ATOM 740 O O . GLY A 1 104 ? 6.012 16.047 -19.375 1 96 104 GLY A O 1
ATOM 741 N N . THR A 1 105 ? 5.516 16.234 -17.188 1 97.12 105 THR A N 1
ATOM 742 C CA . THR A 1 105 ? 4.875 17.531 -17.359 1 97.12 105 THR A CA 1
ATOM 743 C C . THR A 1 105 ? 5.777 18.641 -16.844 1 97.12 105 THR A C 1
ATOM 745 O O . THR A 1 105 ? 5.609 19.812 -17.203 1 97.12 105 THR A O 1
ATOM 748 N N . GLY A 1 106 ? 6.566 18.328 -15.93 1 97.25 106 GLY A N 1
ATOM 749 C CA . GLY A 1 106 ? 7.418 19.328 -15.305 1 97.25 106 GLY A CA 1
ATOM 750 C C . GLY A 1 106 ? 6.723 20.109 -14.203 1 97.25 106 GLY A C 1
ATOM 751 O O . GLY A 1 106 ? 7.344 20.922 -13.516 1 97.25 106 GLY A O 1
ATOM 752 N N . LYS A 1 107 ? 5.496 19.828 -14.023 1 98.06 107 LYS A N 1
ATOM 753 C CA . LYS A 1 107 ? 4.73 20.547 -13.008 1 98.06 107 LYS A CA 1
ATOM 754 C C . LYS A 1 107 ? 4.465 19.656 -11.797 1 98.06 107 LYS A C 1
ATOM 756 O O . LYS A 1 107 ? 3.6 18.781 -11.836 1 98.06 107 LYS A O 1
ATOM 761 N N . VAL A 1 108 ? 5.199 20.031 -10.68 1 98.5 108 VAL A N 1
ATOM 762 C CA . VAL A 1 108 ? 4.988 19.328 -9.422 1 98.5 108 VAL A CA 1
ATOM 763 C C . VAL A 1 108 ? 3.641 19.719 -8.828 1 98.5 108 VAL A C 1
ATOM 765 O O . VAL A 1 108 ? 3.377 20.906 -8.602 1 98.5 108 VAL A O 1
ATOM 768 N N . LEU A 1 109 ? 2.729 18.719 -8.633 1 98.81 109 LEU A N 1
ATOM 769 C CA . LEU A 1 109 ? 1.418 19 -8.062 1 98.81 109 LEU A CA 1
ATOM 770 C C . LEU A 1 109 ? 1.502 19.125 -6.543 1 98.81 109 LEU A C 1
ATOM 772 O O . LEU A 1 109 ? 0.788 19.938 -5.941 1 98.81 109 LEU A O 1
ATOM 776 N N . CYS A 1 110 ? 2.316 18.281 -5.867 1 98.81 110 CYS A N 1
ATOM 777 C CA . CYS A 1 110 ? 2.453 18.25 -4.414 1 98.81 110 CYS A CA 1
ATOM 778 C C . CYS A 1 110 ? 3.781 17.625 -4.004 1 98.81 110 CYS A C 1
ATOM 780 O O . CYS A 1 110 ? 4.066 16.469 -4.359 1 98.81 110 CYS A O 1
ATOM 782 N N . GLU A 1 111 ? 4.566 18.391 -3.201 1 98.62 111 GLU A N 1
ATOM 783 C CA . GLU A 1 111 ? 5.848 17.859 -2.736 1 98.62 111 GLU A CA 1
ATOM 784 C C . GLU A 1 111 ? 5.656 16.781 -1.687 1 98.62 111 GLU A C 1
ATOM 786 O O . GLU A 1 111 ? 4.672 16.781 -0.946 1 98.62 111 GLU A O 1
ATOM 791 N N . CYS A 1 112 ? 6.688 15.898 -1.531 1 98.75 112 CYS A N 1
ATOM 792 C CA . CYS A 1 112 ? 6.574 14.703 -0.699 1 98.75 112 CYS A CA 1
ATOM 793 C C . CYS A 1 112 ? 6.238 15.078 0.741 1 98.75 112 CYS A C 1
ATOM 795 O O . CYS A 1 112 ? 5.34 14.484 1.345 1 98.75 112 CYS A O 1
ATOM 797 N N . PRO A 1 113 ? 6.922 16.047 1.368 1 98.94 113 PRO A N 1
ATOM 798 C CA . PRO A 1 113 ? 6.535 16.406 2.734 1 98.94 113 PRO A CA 1
ATOM 799 C C . PRO A 1 113 ? 5.09 16.891 2.832 1 98.94 113 PRO A C 1
ATOM 801 O O . PRO A 1 113 ? 4.41 16.609 3.826 1 98.94 113 PRO A O 1
ATOM 804 N N . GLU A 1 114 ? 4.582 17.547 1.829 1 98.94 114 GLU A N 1
ATOM 805 C CA . GLU A 1 114 ? 3.199 18.016 1.824 1 98.94 114 GLU A CA 1
ATOM 806 C C . GLU A 1 114 ? 2.229 16.859 1.6 1 98.94 114 GLU A C 1
ATOM 808 O O . GLU A 1 114 ? 1.131 16.844 2.16 1 98.94 114 GLU A O 1
ATOM 813 N N . CYS A 1 115 ? 2.582 15.891 0.733 1 98.94 115 CYS A N 1
ATOM 814 C CA . CYS A 1 115 ? 1.769 14.688 0.589 1 98.94 115 CYS A CA 1
ATOM 815 C C . CYS A 1 115 ? 1.578 14 1.934 1 98.94 115 CYS A C 1
ATOM 817 O O . CYS A 1 115 ? 0.465 13.594 2.275 1 98.94 115 CYS A O 1
ATOM 819 N N . VAL A 1 116 ? 2.656 13.883 2.664 1 98.94 116 VAL A N 1
ATOM 820 C CA . VAL A 1 116 ? 2.643 13.242 3.977 1 98.94 116 VAL A CA 1
ATOM 821 C C . VAL A 1 116 ? 1.763 14.047 4.934 1 98.94 116 VAL A C 1
ATOM 823 O O . VAL A 1 116 ? 0.902 13.477 5.613 1 98.94 116 VAL A O 1
ATOM 826 N N . ARG A 1 117 ? 1.93 15.352 4.973 1 98.94 117 ARG A N 1
ATOM 827 C CA . ARG A 1 117 ? 1.089 16.234 5.781 1 98.94 117 ARG A CA 1
ATOM 828 C C . ARG A 1 117 ? -0.387 16.031 5.449 1 98.94 117 ARG A C 1
ATOM 830 O O . ARG A 1 117 ? -1.207 15.828 6.348 1 98.94 117 ARG A O 1
ATOM 837 N N . ASN A 1 118 ? -0.717 16.031 4.199 1 98.94 118 ASN A N 1
ATOM 838 C CA . ASN A 1 118 ? -2.098 15.969 3.732 1 98.94 118 ASN A CA 1
ATOM 839 C C . ASN A 1 118 ? -2.723 14.602 3.977 1 98.94 118 ASN A C 1
ATOM 841 O O . ASN A 1 118 ? -3.922 14.5 4.242 1 98.94 118 ASN A O 1
ATOM 845 N N . ALA A 1 119 ? -1.936 13.531 3.904 1 98.94 119 ALA A N 1
ATOM 846 C CA . ALA A 1 119 ? -2.438 12.195 4.223 1 98.94 119 ALA A CA 1
ATOM 847 C C . ALA A 1 119 ? -2.861 12.102 5.688 1 98.94 119 ALA A C 1
ATOM 849 O O . ALA A 1 119 ? -3.916 11.547 6 1 98.94 119 ALA A O 1
ATOM 850 N N . VAL A 1 120 ? -2.045 12.633 6.578 1 98.94 120 VAL A N 1
ATOM 851 C CA . VAL A 1 120 ? -2.354 12.633 8 1 98.94 120 VAL A CA 1
ATOM 852 C C . VAL A 1 120 ? -3.611 13.461 8.258 1 98.94 120 VAL A C 1
ATOM 854 O O . VAL A 1 120 ? -4.508 13.023 8.992 1 98.94 120 VAL A O 1
ATOM 857 N N . LEU A 1 121 ? -3.719 14.609 7.629 1 98.94 121 LEU A N 1
ATOM 858 C CA . LEU A 1 121 ? -4.883 15.469 7.793 1 98.94 121 LEU A CA 1
ATOM 859 C C . LEU A 1 121 ? -6.141 14.797 7.25 1 98.94 121 LEU A C 1
ATOM 861 O O . LEU A 1 121 ? -7.199 14.859 7.875 1 98.94 121 LEU A O 1
ATOM 865 N N . ALA A 1 122 ? -6.078 14.203 6.086 1 98.94 122 ALA A N 1
ATOM 866 C CA . ALA A 1 122 ? -7.215 13.492 5.508 1 98.94 122 ALA A CA 1
ATOM 867 C C . ALA A 1 122 ? -7.703 12.391 6.445 1 98.94 122 ALA A C 1
ATOM 869 O O . ALA A 1 122 ? -8.906 12.242 6.664 1 98.94 122 ALA A O 1
ATOM 870 N N . LEU A 1 123 ? -6.77 11.617 7.02 1 98.88 123 LEU A N 1
ATOM 871 C CA . LEU A 1 123 ? -7.113 10.57 7.973 1 98.88 123 LEU A CA 1
ATOM 872 C C . LEU A 1 123 ? -7.844 11.156 9.18 1 98.88 123 LEU A C 1
ATOM 874 O O . LEU A 1 123 ? -8.891 10.641 9.586 1 98.88 123 LEU A O 1
ATOM 878 N N . GLY A 1 124 ? -7.281 12.18 9.758 1 98.75 124 GLY A N 1
ATOM 879 C CA . GLY A 1 124 ? -7.902 12.82 10.906 1 98.75 124 GLY A CA 1
ATOM 880 C C . GLY A 1 124 ? -9.312 13.32 10.625 1 98.75 124 GLY A C 1
ATOM 881 O O . GLY A 1 124 ? -10.211 13.133 11.445 1 98.75 124 GLY A O 1
ATOM 882 N N . GLU A 1 125 ? -9.523 13.93 9.492 1 98.56 125 GLU A N 1
ATOM 883 C CA . GLU A 1 125 ? -10.812 14.492 9.109 1 98.56 125 GLU A CA 1
ATOM 884 C C . GLU A 1 125 ? -11.859 13.391 8.922 1 98.56 125 GLU A C 1
ATOM 886 O O . GLU A 1 125 ? -13 13.531 9.375 1 98.56 125 GLU A O 1
ATOM 891 N N . VAL A 1 126 ? -11.508 12.336 8.297 1 98.69 126 VAL A N 1
ATOM 892 C CA . VAL A 1 126 ? -12.445 11.273 7.949 1 98.69 126 VAL A CA 1
ATOM 893 C C . VAL A 1 126 ? -12.805 10.469 9.195 1 98.69 126 VAL A C 1
ATOM 895 O O . VAL A 1 126 ? -13.961 10.102 9.391 1 98.69 126 VAL A O 1
ATOM 898 N N . MET A 1 127 ? -11.797 10.219 10.031 1 98.06 127 MET A N 1
ATOM 899 C CA . MET A 1 127 ? -12.008 9.305 11.148 1 98.06 127 MET A CA 1
ATOM 900 C C . MET A 1 127 ? -12.367 10.07 12.414 1 98.06 127 MET A C 1
ATOM 902 O O . MET A 1 127 ? -12.82 9.477 13.398 1 98.06 127 MET A O 1
ATOM 906 N N . GLY A 1 128 ? -12.211 11.344 12.422 1 97.56 128 GLY A N 1
ATOM 907 C CA . GLY A 1 128 ? -12.484 12.133 13.609 1 97.56 128 GLY A CA 1
ATOM 908 C C . GLY A 1 128 ? -11.531 11.836 14.758 1 97.56 128 GLY A C 1
ATOM 909 O O . GLY A 1 128 ? -11.961 11.719 15.906 1 97.56 128 GLY A O 1
ATOM 910 N N . ILE A 1 129 ? -10.211 11.766 14.375 1 94.38 129 ILE A N 1
ATOM 911 C CA . ILE A 1 129 ? -9.234 11.438 15.398 1 94.38 129 ILE A CA 1
ATOM 912 C C . ILE A 1 129 ? -8.188 12.547 15.5 1 94.38 129 ILE A C 1
ATOM 914 O O . ILE A 1 129 ? -8.055 13.367 14.586 1 94.38 129 ILE A O 1
ATOM 918 N N . GLU A 1 130 ? -7.613 12.547 16.703 1 91.62 130 GLU A N 1
ATOM 919 C CA . GLU A 1 130 ? -6.453 13.398 16.922 1 91.62 130 GLU A CA 1
ATOM 920 C C . GLU A 1 130 ? -5.16 12.586 16.922 1 91.62 130 GLU A C 1
ATOM 922 O O . GLU A 1 130 ? -5.176 11.391 17.25 1 91.62 130 GLU A O 1
ATOM 927 N N . MET B 1 1 ? 4.668 -24.906 2.145 1 94.44 1 MET B N 1
ATOM 928 C CA . MET B 1 1 ? 3.924 -24.781 0.895 1 94.44 1 MET B CA 1
ATOM 929 C C . MET B 1 1 ? 4.82 -24.234 -0.218 1 94.44 1 MET B C 1
ATOM 931 O O . MET B 1 1 ? 5.68 -23.391 0.026 1 94.44 1 MET B O 1
ATOM 935 N N . THR B 1 2 ? 4.652 -24.797 -1.443 1 97.81 2 THR B N 1
ATOM 936 C CA . THR B 1 2 ? 5.328 -24.188 -2.586 1 97.81 2 THR B CA 1
ATOM 937 C C . THR B 1 2 ? 4.699 -22.844 -2.926 1 97.81 2 THR B C 1
ATOM 939 O O . THR B 1 2 ? 3.604 -22.516 -2.455 1 97.81 2 THR B O 1
ATOM 942 N N . ILE B 1 3 ? 5.41 -22.094 -3.705 1 98.75 3 ILE B N 1
ATOM 943 C CA . ILE B 1 3 ? 4.887 -20.781 -4.082 1 98.75 3 ILE B CA 1
ATOM 944 C C . ILE B 1 3 ? 3.604 -20.953 -4.891 1 98.75 3 ILE B C 1
ATOM 946 O O . ILE B 1 3 ? 2.682 -20.141 -4.785 1 98.75 3 ILE B O 1
ATOM 950 N N . GLU B 1 4 ? 3.482 -22.047 -5.727 1 98.75 4 GLU B N 1
ATOM 951 C CA . GLU B 1 4 ? 2.289 -22.328 -6.52 1 98.75 4 GLU B CA 1
ATOM 952 C C . GLU B 1 4 ? 1.102 -22.672 -5.629 1 98.75 4 GLU B C 1
ATOM 954 O O . GLU B 1 4 ? -0.033 -22.297 -5.918 1 98.75 4 GLU B O 1
ATOM 959 N N . GLU B 1 5 ? 1.371 -23.406 -4.57 1 98.81 5 GLU B N 1
ATOM 960 C CA . GLU B 1 5 ? 0.317 -23.75 -3.623 1 98.81 5 GLU B CA 1
ATOM 961 C C . GLU B 1 5 ? -0.184 -22.516 -2.877 1 98.81 5 GLU B C 1
ATOM 963 O O . GLU B 1 5 ? -1.388 -22.375 -2.654 1 98.81 5 GLU B O 1
ATOM 968 N N . ARG B 1 6 ? 0.749 -21.672 -2.465 1 98.81 6 ARG B N 1
ATOM 969 C CA . ARG B 1 6 ? 0.367 -20.406 -1.831 1 98.81 6 ARG B CA 1
ATOM 970 C C . ARG B 1 6 ? -0.498 -19.562 -2.762 1 98.81 6 ARG B C 1
ATOM 972 O O . ARG B 1 6 ? -1.505 -19 -2.336 1 98.81 6 ARG B O 1
ATOM 979 N N . ALA B 1 7 ? -0.067 -19.469 -4.023 1 98.94 7 ALA B N 1
ATOM 980 C CA . ALA B 1 7 ? -0.79 -18.688 -5.02 1 98.94 7 ALA B CA 1
ATOM 981 C C . ALA B 1 7 ? -2.207 -19.219 -5.215 1 98.94 7 ALA B C 1
ATOM 983 O O . ALA B 1 7 ? -3.164 -18.438 -5.281 1 98.94 7 ALA B O 1
ATOM 984 N N . ALA B 1 8 ? -2.35 -20.516 -5.316 1 98.94 8 ALA B N 1
ATOM 985 C CA . ALA B 1 8 ? -3.656 -21.141 -5.496 1 98.94 8 ALA B CA 1
ATOM 986 C C . ALA B 1 8 ? -4.555 -20.891 -4.289 1 98.94 8 ALA B C 1
ATOM 988 O O . ALA B 1 8 ? -5.738 -20.578 -4.441 1 98.94 8 ALA B O 1
ATOM 989 N N . LYS B 1 9 ? -4.039 -21.047 -3.121 1 98.88 9 LYS B N 1
ATOM 990 C CA . LYS B 1 9 ? -4.801 -20.828 -1.896 1 98.88 9 LYS B CA 1
ATOM 991 C C . LYS B 1 9 ? -5.27 -19.375 -1.804 1 98.88 9 LYS B C 1
ATOM 993 O O . LYS B 1 9 ? -6.41 -19.109 -1.424 1 98.88 9 LYS B O 1
ATOM 998 N N . ALA B 1 10 ? -4.398 -18.453 -2.111 1 98.88 10 ALA B N 1
ATOM 999 C CA . ALA B 1 10 ? -4.762 -17.031 -2.08 1 98.88 10 ALA B CA 1
ATOM 1000 C C . ALA B 1 10 ? -5.902 -16.75 -3.053 1 98.88 10 ALA B C 1
ATOM 1002 O O . ALA B 1 10 ? -6.852 -16.031 -2.707 1 98.88 10 ALA B O 1
ATOM 1003 N N . ALA B 1 11 ? -5.773 -17.266 -4.277 1 98.94 11 ALA B N 1
ATOM 1004 C CA . ALA B 1 11 ? -6.809 -17.062 -5.289 1 98.94 11 ALA B CA 1
ATOM 1005 C C . ALA B 1 11 ? -8.148 -17.641 -4.824 1 98.94 11 ALA B C 1
ATOM 1007 O O . ALA B 1 11 ? -9.195 -17.031 -5.055 1 98.94 11 ALA B O 1
ATOM 1008 N N . ASP B 1 12 ? -8.148 -18.797 -4.133 1 98.88 12 ASP B N 1
ATOM 1009 C CA . ASP B 1 12 ? -9.359 -19.422 -3.625 1 98.88 12 ASP B CA 1
ATOM 1010 C C . ASP B 1 12 ? -10.016 -18.562 -2.541 1 98.88 12 ASP B C 1
ATOM 1012 O O . ASP B 1 12 ? -11.234 -18.422 -2.516 1 98.88 12 ASP B O 1
ATOM 1016 N N . LEU B 1 13 ? -9.242 -18.094 -1.639 1 98.81 13 LEU B N 1
ATOM 1017 C CA . LEU B 1 13 ? -9.75 -17.234 -0.575 1 98.81 13 LEU B CA 1
ATOM 1018 C C . LEU B 1 13 ? -10.453 -16 -1.153 1 98.81 13 LEU B C 1
ATOM 1020 O O . LEU B 1 13 ? -11.516 -15.609 -0.668 1 98.81 13 LEU B O 1
ATOM 1024 N N . LYS B 1 14 ? -9.844 -15.43 -2.213 1 98.81 14 LYS B N 1
ATOM 1025 C CA . LYS B 1 14 ? -10.438 -14.266 -2.867 1 98.81 14 LYS B CA 1
ATOM 1026 C C . LYS B 1 14 ? -11.734 -14.641 -3.588 1 98.81 14 LYS B C 1
ATOM 1028 O O . LYS B 1 14 ? -12.742 -13.945 -3.455 1 98.81 14 LYS B O 1
ATOM 1033 N N . ALA B 1 15 ? -11.711 -15.711 -4.297 1 98.69 15 ALA B N 1
ATOM 1034 C CA . ALA B 1 15 ? -12.859 -16.156 -5.078 1 98.69 15 ALA B CA 1
ATOM 1035 C C . ALA B 1 15 ? -14.039 -16.5 -4.172 1 98.69 15 ALA B C 1
ATOM 1037 O O . ALA B 1 15 ? -15.195 -16.266 -4.535 1 98.69 15 ALA B O 1
ATOM 1038 N N . ALA B 1 16 ? -13.82 -17 -3.018 1 98.5 16 ALA B N 1
ATOM 1039 C CA . ALA B 1 16 ? -14.859 -17.422 -2.076 1 98.5 16 ALA B CA 1
ATOM 1040 C C . ALA B 1 16 ? -15.422 -16.219 -1.31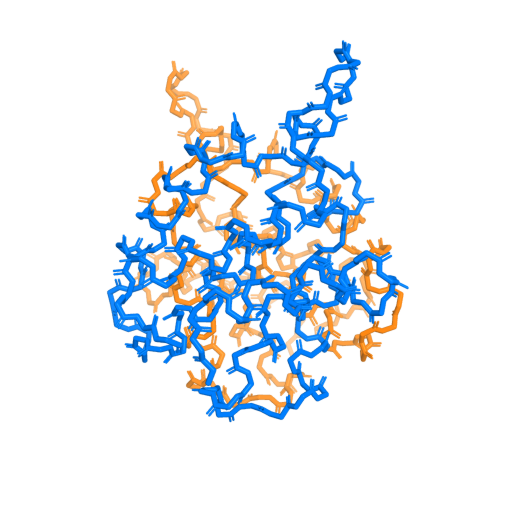2 1 98.5 16 ALA B C 1
ATOM 1042 O O . ALA B 1 16 ? -16.406 -16.359 -0.583 1 98.5 16 ALA B O 1
ATOM 1043 N N . GLY B 1 17 ? -14.789 -15.109 -1.389 1 97.88 17 GLY B N 1
ATOM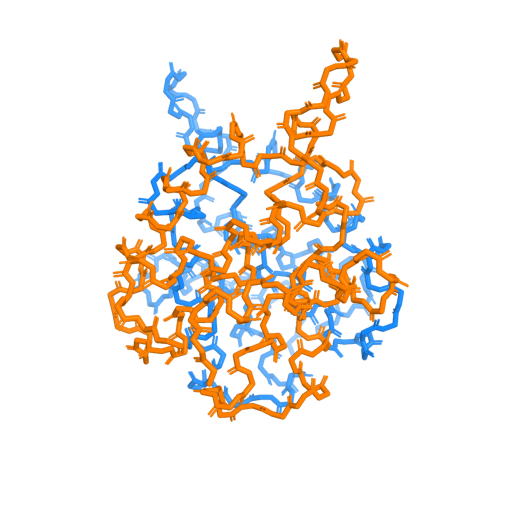 1044 C CA . GLY B 1 17 ? -15.219 -13.93 -0.654 1 97.88 17 GLY B CA 1
ATOM 1045 C C . GLY B 1 17 ? -14.766 -13.93 0.794 1 97.88 17 GLY B C 1
ATOM 1046 O O . GLY B 1 17 ? -15.242 -13.125 1.599 1 97.88 17 GLY B O 1
ATOM 1047 N N . ALA B 1 18 ? -13.82 -14.773 1.133 1 97.81 18 ALA B N 1
ATOM 1048 C CA . ALA B 1 18 ? -13.359 -14.93 2.51 1 97.81 18 ALA B CA 1
ATOM 1049 C C . ALA B 1 18 ? -12.367 -13.82 2.881 1 97.81 18 ALA B C 1
ATOM 1051 O O . ALA B 1 18 ? -12.203 -13.5 4.059 1 97.81 18 ALA B O 1
ATOM 1052 N N . CYS B 1 19 ? -11.656 -13.219 1.847 1 98.12 19 CYS B N 1
ATOM 1053 C CA . CYS B 1 19 ? -10.664 -12.164 2.012 1 98.12 19 CYS B CA 1
ATOM 1054 C C . CYS B 1 19 ? -10.781 -11.133 0.898 1 98.12 19 CYS B C 1
ATOM 1056 O O . CYS B 1 19 ? -11.211 -11.453 -0.211 1 98.12 19 CYS B O 1
ATOM 1058 N N . ASN B 1 20 ? -10.414 -9.836 1.283 1 98.5 20 ASN B N 1
ATOM 1059 C CA . ASN B 1 20 ? -10.133 -8.93 0.176 1 98.5 20 ASN B CA 1
ATOM 1060 C C . ASN B 1 20 ? -8.805 -9.266 -0.505 1 98.5 20 ASN B C 1
ATOM 1062 O O . ASN B 1 20 ? -8.141 -10.234 -0.135 1 98.5 20 ASN B O 1
ATOM 1066 N N . CYS B 1 21 ? -8.406 -8.523 -1.486 1 98.69 21 CYS B N 1
ATOM 1067 C CA . CYS B 1 21 ? -7.25 -8.828 -2.316 1 98.69 21 CYS B CA 1
ATOM 1068 C C . CYS B 1 21 ? -5.973 -8.844 -1.485 1 98.69 21 CYS B C 1
ATOM 1070 O O . CYS B 1 21 ? -5.188 -9.789 -1.567 1 98.69 21 CYS B O 1
ATOM 1072 N N . SER B 1 22 ? -5.695 -7.789 -0.727 1 98.88 22 SER B N 1
ATOM 1073 C CA . SER B 1 22 ? -4.477 -7.699 0.069 1 98.88 22 SER B CA 1
ATOM 1074 C C . SER B 1 22 ? -4.469 -8.734 1.186 1 98.88 22 SER B C 1
ATOM 1076 O O . SER B 1 22 ? -3.432 -9.344 1.471 1 98.88 22 SER B O 1
ATOM 1078 N N . GLN B 1 23 ? -5.613 -8.977 1.876 1 98.75 23 GLN B N 1
ATOM 1079 C CA . GLN B 1 23 ? -5.738 -9.961 2.945 1 98.75 23 GLN B CA 1
ATOM 1080 C C . GLN B 1 23 ? -5.387 -11.359 2.447 1 98.75 23 GLN B C 1
ATOM 1082 O O . GLN B 1 23 ? -4.68 -12.109 3.129 1 98.75 23 GLN B O 1
ATOM 1087 N N . ALA B 1 24 ? -5.859 -11.703 1.272 1 98.88 24 ALA B N 1
ATOM 1088 C CA . ALA B 1 24 ? -5.594 -13.023 0.708 1 98.88 24 ALA B CA 1
ATOM 1089 C C . ALA B 1 24 ? -4.098 -13.25 0.518 1 98.88 24 ALA B C 1
ATOM 1091 O O . ALA B 1 24 ? -3.584 -14.336 0.816 1 98.88 24 ALA B O 1
ATOM 1092 N N . VAL B 1 25 ? -3.375 -12.234 0.067 1 98.88 25 VAL B N 1
ATOM 1093 C CA . VAL B 1 25 ? -1.949 -12.359 -0.216 1 98.88 25 VAL B CA 1
ATOM 1094 C C . VAL B 1 25 ? -1.177 -12.531 1.09 1 98.88 25 VAL B C 1
ATOM 1096 O O . VAL B 1 25 ? -0.375 -13.461 1.226 1 98.88 25 VAL B O 1
ATOM 1099 N N . VAL B 1 26 ? -1.401 -11.688 2.076 1 98.69 26 VAL B N 1
ATOM 1100 C CA . VAL B 1 26 ? -0.591 -11.758 3.287 1 98.69 26 VAL B CA 1
ATOM 1101 C C . VAL B 1 26 ? -0.925 -13.023 4.062 1 98.69 26 VAL B C 1
ATOM 1103 O O . VAL B 1 26 ? -0.053 -13.617 4.707 1 98.69 26 VAL B O 1
ATOM 1106 N N . LYS B 1 27 ? -2.158 -13.484 3.977 1 98.44 27 LYS B N 1
ATOM 1107 C CA . LYS B 1 27 ? -2.609 -14.641 4.746 1 98.44 27 LYS B CA 1
ATOM 1108 C C . LYS B 1 27 ? -1.824 -15.898 4.371 1 98.44 27 LYS B C 1
ATOM 1110 O O . LYS B 1 27 ? -1.5 -16.719 5.23 1 98.44 27 LYS B O 1
ATOM 1115 N N . VAL B 1 28 ? -1.495 -16.047 3.164 1 98.5 28 VAL B N 1
ATOM 1116 C CA . VAL B 1 28 ? -0.879 -17.297 2.725 1 98.5 28 VAL B CA 1
ATOM 1117 C C . VAL B 1 28 ? 0.609 -17.297 3.066 1 98.5 28 VAL B C 1
ATOM 1119 O O . VAL B 1 28 ? 1.307 -18.281 2.865 1 98.5 28 VAL B O 1
ATOM 1122 N N . PHE B 1 29 ? 1.127 -16.219 3.617 1 98.19 29 PHE B N 1
ATOM 1123 C CA . PHE B 1 29 ? 2.506 -16.141 4.086 1 98.19 29 PHE B CA 1
ATOM 1124 C C . PHE B 1 29 ? 2.559 -16.016 5.602 1 98.19 29 PHE B C 1
ATOM 1126 O O . PHE B 1 29 ? 3.602 -15.688 6.168 1 98.19 29 PHE B O 1
ATOM 1133 N N . GLU B 1 30 ? 1.494 -16.25 6.297 1 96.06 30 GLU B N 1
ATOM 1134 C CA . GLU B 1 30 ? 1.413 -16.094 7.742 1 96.06 30 GLU B CA 1
ATOM 1135 C C . GLU B 1 30 ? 2.5 -16.891 8.453 1 96.06 30 GLU B C 1
ATOM 1137 O O . GLU B 1 30 ? 2.996 -16.484 9.508 1 96.06 30 GLU B O 1
ATOM 1142 N N . ASP B 1 31 ? 2.922 -18.016 7.945 1 95.88 31 ASP B N 1
ATOM 1143 C CA . ASP B 1 31 ? 3.941 -18.875 8.539 1 95.88 31 ASP B CA 1
ATOM 1144 C C . ASP B 1 31 ? 5.316 -18.219 8.484 1 95.88 31 ASP B C 1
ATOM 1146 O O . ASP B 1 31 ? 6.242 -18.641 9.18 1 95.88 31 ASP B O 1
ATOM 1150 N N . LYS B 1 32 ? 5.461 -17.156 7.684 1 95.75 32 LYS B N 1
ATOM 1151 C CA . LYS B 1 32 ? 6.742 -16.484 7.508 1 95.75 32 LYS B CA 1
ATOM 1152 C C . LYS B 1 32 ? 6.727 -15.102 8.164 1 95.75 32 LYS B C 1
ATOM 1154 O O . LYS B 1 32 ? 7.77 -14.461 8.289 1 95.75 32 LYS B O 1
ATOM 1159 N N . LEU B 1 33 ? 5.523 -14.703 8.508 1 94.19 33 LEU B N 1
ATOM 1160 C CA . LEU B 1 33 ? 5.367 -13.359 9.062 1 94.19 33 LEU B CA 1
ATOM 1161 C C . LEU B 1 33 ? 5.281 -13.414 10.586 1 94.19 33 LEU B C 1
ATOM 1163 O O . LEU B 1 33 ? 4.734 -14.359 11.156 1 94.19 33 LEU B O 1
ATOM 1167 N N . SER B 1 34 ? 5.949 -12.641 11.344 1 90.38 34 SER B N 1
ATOM 1168 C CA . SER B 1 34 ? 6.004 -12.602 12.805 1 90.38 34 SER B CA 1
ATOM 1169 C C . SER B 1 34 ? 4.809 -11.844 13.375 1 90.38 34 SER B C 1
ATOM 1171 O O . SER B 1 34 ? 4.914 -11.227 14.438 1 90.38 34 SER B O 1
ATOM 1173 N N . LEU B 1 35 ? 3.676 -11.836 12.672 1 93.81 35 LEU B N 1
ATOM 1174 C CA . LEU B 1 35 ? 2.445 -11.18 13.102 1 93.81 35 LEU B CA 1
ATOM 1175 C C . LEU B 1 35 ? 1.295 -12.18 13.18 1 93.81 35 LEU B C 1
ATOM 1177 O O . LEU B 1 35 ? 1.243 -13.133 12.398 1 93.81 35 LEU B O 1
ATOM 1181 N N . ASP B 1 36 ? 0.437 -11.945 14.109 1 93.38 36 ASP B N 1
ATOM 1182 C CA . ASP B 1 36 ? -0.723 -12.828 14.195 1 93.38 36 ASP B CA 1
ATOM 1183 C C . ASP B 1 36 ? -1.738 -12.508 13.102 1 93.38 36 ASP B C 1
ATOM 1185 O O . ASP B 1 36 ? -1.787 -11.383 12.602 1 93.38 36 ASP B O 1
ATOM 1189 N N . ASP B 1 37 ? -2.568 -13.445 12.852 1 94.69 37 ASP B N 1
ATOM 1190 C CA . ASP B 1 37 ? -3.533 -13.398 11.758 1 94.69 37 ASP B CA 1
ATOM 1191 C C . ASP B 1 37 ? -4.488 -12.219 11.922 1 94.69 37 ASP B C 1
ATOM 1193 O O . ASP B 1 37 ? -4.754 -11.484 10.961 1 94.69 37 ASP B O 1
ATOM 1197 N N . GLU B 1 38 ? -4.984 -12.016 13.07 1 95.81 38 GLU B N 1
ATOM 1198 C CA . GLU B 1 38 ? -5.949 -10.953 13.336 1 95.81 38 GLU B CA 1
ATOM 1199 C C . GLU B 1 38 ? -5.359 -9.586 13.016 1 95.81 38 GLU B C 1
ATOM 1201 O O . GLU B 1 38 ? -6.012 -8.75 12.383 1 95.81 38 GLU B O 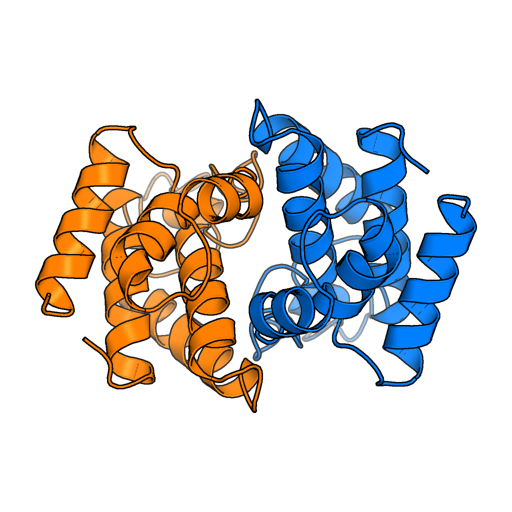1
ATOM 1206 N N . THR B 1 39 ? -4.145 -9.344 13.43 1 96.25 39 THR B N 1
ATOM 1207 C CA . THR B 1 39 ? -3.453 -8.078 13.172 1 96.25 39 THR B CA 1
ATOM 1208 C C . THR B 1 39 ? -3.246 -7.875 11.672 1 96.25 39 THR B C 1
ATOM 1210 O O . THR B 1 39 ? -3.496 -6.785 11.148 1 96.25 39 THR B O 1
ATOM 1213 N N . LEU B 1 40 ? -2.84 -8.922 10.984 1 96.44 40 LEU B N 1
ATOM 1214 C CA . LEU B 1 40 ? -2.605 -8.852 9.547 1 96.44 40 LEU B CA 1
ATOM 1215 C C . LEU B 1 40 ? -3.891 -8.5 8.797 1 96.44 40 LEU B C 1
ATOM 1217 O O . LEU B 1 40 ? -3.873 -7.699 7.863 1 96.44 40 LEU B O 1
ATOM 1221 N N . MET B 1 41 ? -5.047 -9.062 9.25 1 98 41 MET B N 1
ATOM 1222 C CA . MET B 1 41 ? -6.336 -8.82 8.609 1 98 41 MET B CA 1
ATOM 1223 C C . MET B 1 41 ? -6.785 -7.379 8.82 1 98 41 MET B C 1
ATOM 1225 O O . MET B 1 41 ? -7.355 -6.766 7.918 1 98 41 MET B O 1
ATOM 1229 N N . LYS B 1 42 ? -6.477 -6.812 9.984 1 97.94 42 LYS B N 1
ATOM 1230 C CA . LYS B 1 42 ? -6.844 -5.426 10.266 1 97.94 42 LYS B CA 1
ATOM 1231 C C . LYS B 1 42 ? -6 -4.457 9.438 1 97.94 42 LYS B C 1
ATOM 1233 O O . LYS B 1 42 ? -6.531 -3.527 8.836 1 97.94 42 LYS B O 1
ATOM 1238 N N . LEU B 1 43 ? -4.684 -4.719 9.352 1 97.75 43 LEU B N 1
ATOM 1239 C CA . LEU B 1 43 ? -3.742 -3.854 8.656 1 97.75 43 LEU B CA 1
ATOM 1240 C C . LEU B 1 43 ? -4.094 -3.754 7.172 1 97.75 43 LEU B C 1
ATOM 1242 O O . LEU B 1 43 ? -3.842 -2.729 6.539 1 97.75 43 LEU B O 1
ATOM 1246 N N . THR B 1 44 ? -4.691 -4.805 6.617 1 98.62 44 THR B N 1
ATOM 1247 C CA . THR B 1 44 ? -4.887 -4.906 5.176 1 98.62 44 THR B CA 1
ATOM 1248 C C . THR B 1 44 ? -6.359 -4.746 4.816 1 98.62 44 THR B C 1
ATOM 1250 O O . THR B 1 44 ? -6.738 -4.863 3.648 1 98.62 44 THR B O 1
ATOM 1253 N N . ALA B 1 45 ? -7.242 -4.387 5.758 1 98.75 45 ALA B N 1
ATOM 1254 C CA . ALA B 1 45 ? -8.695 -4.387 5.598 1 98.75 45 ALA B CA 1
ATOM 1255 C C . ALA B 1 45 ? -9.141 -3.299 4.625 1 98.75 45 ALA B C 1
ATOM 1257 O O . ALA B 1 45 ? -10.18 -3.424 3.975 1 98.75 45 ALA B O 1
ATOM 1258 N N . GLY B 1 46 ? -8.312 -2.273 4.465 1 98.75 46 GLY B N 1
ATOM 1259 C CA . GLY B 1 46 ? -8.758 -1.09 3.74 1 98.75 46 GLY B CA 1
ATOM 1260 C C . GLY B 1 46 ? -8.406 -1.129 2.264 1 98.75 46 GLY B C 1
ATOM 1261 O O . GLY B 1 46 ? -8.734 -0.201 1.521 1 98.75 46 GLY B O 1
ATOM 1262 N N . TYR B 1 47 ? -7.773 -2.176 1.774 1 98.62 47 TYR B N 1
ATOM 1263 C CA . TYR B 1 47 ? -7.238 -2.203 0.419 1 98.62 47 TYR B CA 1
ATOM 1264 C C . TYR B 1 47 ? -8.102 -3.066 -0.494 1 98.62 47 TYR B C 1
ATOM 1266 O O . TYR B 1 47 ? -7.586 -3.707 -1.416 1 98.62 47 TYR B O 1
ATOM 1274 N N . ALA B 1 48 ? -9.469 -3.084 -0.266 1 97.94 48 ALA B N 1
ATOM 1275 C CA . ALA B 1 48 ? -10.445 -3.682 -1.174 1 97.94 48 ALA B CA 1
ATOM 1276 C C . ALA B 1 48 ? -10.805 -2.721 -2.303 1 97.94 48 ALA B C 1
ATOM 1278 O O . ALA B 1 48 ? -10.789 -1.502 -2.115 1 97.94 48 ALA B O 1
ATOM 1279 N N . ALA B 1 49 ? -11.086 -3.34 -3.48 1 97.25 49 ALA B N 1
ATOM 1280 C CA . ALA B 1 49 ? -11.578 -2.561 -4.613 1 97.25 49 ALA B CA 1
ATOM 1281 C C . ALA B 1 49 ? -10.633 -1.41 -4.941 1 97.25 49 ALA B C 1
ATOM 1283 O O . ALA B 1 49 ? -11.078 -0.287 -5.191 1 97.25 49 ALA B O 1
ATOM 1284 N N . GLY B 1 50 ? -9.641 -1.723 -4.684 1 81.81 50 GLY B N 1
ATOM 1285 C CA . GLY B 1 50 ? -8.562 -0.796 -4.984 1 81.81 50 GLY B CA 1
ATOM 1286 C C . GLY B 1 50 ? -8.734 0.556 -4.316 1 81.81 50 GLY B C 1
ATOM 1287 O O . GLY B 1 50 ? -9.547 1.372 -4.762 1 81.81 50 GLY B O 1
ATOM 1288 N N . MET B 1 51 ? -8.586 1.15 -3.566 1 82.81 51 MET B N 1
ATOM 1289 C CA . MET B 1 51 ? -8.758 2.037 -2.42 1 82.81 51 MET B CA 1
ATOM 1290 C C . MET B 1 51 ? -10.148 2.662 -2.424 1 82.81 51 MET B C 1
ATOM 1292 O O . MET B 1 51 ? -10.547 3.295 -3.404 1 82.81 51 MET B O 1
ATOM 1296 N N . GLY B 1 52 ? -11.234 1.506 -2.336 1 91.62 52 GLY B N 1
ATOM 1297 C CA . GLY B 1 52 ? -12.672 1.523 -2.1 1 91.62 52 GLY B CA 1
ATOM 1298 C C . GLY B 1 52 ? -13.461 2.102 -3.258 1 91.62 52 GLY B C 1
ATOM 1299 O O . GLY B 1 52 ? -14.695 2.137 -3.221 1 91.62 52 GLY B O 1
ATOM 1300 N N . CYS B 1 53 ? -12.734 2.332 -4.34 1 95.56 53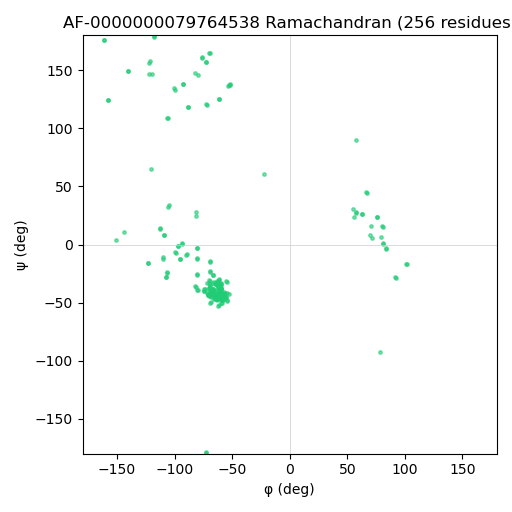 CYS B N 1
ATOM 1301 C CA . CYS B 1 53 ? -13.422 3.027 -5.422 1 95.56 53 CYS B CA 1
ATOM 1302 C C . CYS B 1 53 ? -12.844 2.633 -6.777 1 95.56 53 CYS B C 1
ATOM 1304 O O . CYS B 1 53 ? -13.094 3.303 -7.781 1 95.56 53 CYS B O 1
ATOM 1306 N N . LEU B 1 54 ? -11.898 1.693 -6.793 1 94.12 54 LEU B N 1
ATOM 1307 C CA . LEU B 1 54 ? -11.297 1.081 -7.973 1 94.12 54 LEU B CA 1
ATOM 1308 C C . LEU B 1 54 ? -10.242 1.999 -8.578 1 94.12 54 LEU B C 1
ATOM 1310 O O . LEU B 1 54 ? -9.68 1.691 -9.633 1 94.12 54 LEU B O 1
ATOM 1314 N N . GLU B 1 55 ? -9.867 3.127 -7.988 1 95.25 55 GLU B N 1
ATOM 1315 C CA . GLU B 1 55 ? -9.094 4.18 -8.641 1 95.25 55 GLU B CA 1
ATOM 1316 C C . GLU B 1 55 ? -7.613 4.086 -8.273 1 95.25 55 GLU B C 1
ATOM 1318 O O . GLU B 1 55 ? -6.785 4.809 -8.836 1 95.25 55 GLU B O 1
ATOM 1323 N N . ALA B 1 56 ? -7.223 3.242 -7.387 1 97.75 56 ALA B N 1
ATOM 1324 C CA . ALA B 1 56 ? -5.852 3.188 -6.879 1 97.75 56 ALA B CA 1
ATOM 1325 C C . ALA B 1 56 ? -5.203 1.845 -7.195 1 97.75 56 ALA B C 1
ATOM 1327 O O . ALA B 1 56 ? -5.777 1.023 -7.914 1 97.75 56 ALA B O 1
ATOM 1328 N N . THR B 1 57 ? -3.869 1.712 -6.773 1 98.62 57 THR B N 1
ATOM 1329 C CA . THR B 1 57 ? -3.094 0.489 -6.949 1 98.62 57 THR B CA 1
ATOM 1330 C C . THR B 1 57 ? -3.855 -0.718 -6.406 1 98.62 57 THR B C 1
ATOM 1332 O O . THR B 1 57 ? -4.469 -0.643 -5.34 1 98.62 57 THR B O 1
ATOM 1335 N N . CYS B 1 58 ? -3.812 -1.845 -7.184 1 98.81 58 CYS B N 1
ATOM 1336 C CA . CYS B 1 58 ? -4.457 -3.094 -6.797 1 98.81 58 CYS B CA 1
ATOM 1337 C C . CYS B 1 58 ? -4.02 -3.525 -5.402 1 98.81 58 CYS B C 1
ATOM 1339 O O . CYS B 1 58 ? -2.826 -3.557 -5.105 1 98.81 58 CYS B O 1
ATOM 1341 N N . GLY B 1 59 ? -4.945 -3.994 -4.562 1 98.88 59 GLY B N 1
ATOM 1342 C CA . GLY B 1 59 ? -4.66 -4.434 -3.205 1 98.88 59 GLY B CA 1
ATOM 1343 C C . GLY B 1 59 ? -3.738 -5.637 -3.146 1 98.88 59 GLY B C 1
ATOM 1344 O O . GLY B 1 59 ? -2.961 -5.781 -2.201 1 98.88 59 GLY B O 1
ATOM 1345 N N . ALA B 1 60 ? -3.834 -6.551 -4.113 1 98.94 60 ALA B N 1
ATOM 1346 C CA . ALA B 1 60 ? -2.957 -7.719 -4.148 1 98.94 60 ALA B CA 1
ATOM 1347 C C . ALA B 1 60 ? -1.49 -7.305 -4.195 1 98.94 60 ALA B C 1
ATOM 1349 O O . ALA B 1 60 ? -0.651 -7.883 -3.502 1 98.94 60 ALA B O 1
ATOM 1350 N N . LEU B 1 61 ? -1.201 -6.305 -5.02 1 98.88 61 LEU B N 1
ATOM 1351 C CA . LEU B 1 61 ? 0.158 -5.789 -5.137 1 98.88 61 LEU B CA 1
ATOM 1352 C C . LEU B 1 61 ? 0.611 -5.145 -3.832 1 98.88 61 LEU B C 1
ATOM 1354 O O . LEU B 1 61 ? 1.751 -5.336 -3.402 1 98.88 61 LEU B O 1
ATOM 1358 N N . ILE B 1 62 ? -0.262 -4.41 -3.146 1 98.88 62 ILE B N 1
ATOM 1359 C CA . ILE B 1 62 ? 0.041 -3.783 -1.863 1 98.88 62 ILE B CA 1
ATOM 1360 C C . ILE B 1 62 ? 0.376 -4.859 -0.833 1 98.88 62 ILE B C 1
ATOM 1362 O O . ILE B 1 62 ? 1.338 -4.723 -0.073 1 98.88 62 ILE B O 1
ATOM 1366 N N . GLY B 1 63 ? -0.385 -5.953 -0.789 1 98.81 63 GLY B N 1
ATOM 1367 C CA . GLY B 1 63 ? -0.106 -7.059 0.114 1 98.81 63 GLY B CA 1
ATOM 1368 C C . GLY B 1 63 ? 1.246 -7.703 -0.131 1 98.81 63 GLY B C 1
ATOM 1369 O O . GLY B 1 63 ? 1.954 -8.047 0.816 1 98.81 63 GLY B O 1
ATOM 1370 N N . ALA B 1 64 ? 1.607 -7.895 -1.377 1 98.88 64 ALA B N 1
ATOM 1371 C CA . ALA B 1 64 ? 2.889 -8.5 -1.723 1 98.88 64 ALA B CA 1
ATOM 1372 C C . ALA B 1 64 ? 4.055 -7.645 -1.229 1 98.88 64 ALA B C 1
ATOM 1374 O O . ALA B 1 64 ? 5.02 -8.164 -0.666 1 98.88 64 ALA B O 1
ATOM 1375 N N . VAL B 1 65 ? 3.941 -6.344 -1.418 1 98.88 65 VAL B N 1
ATOM 1376 C CA . VAL B 1 65 ? 5.008 -5.434 -1.016 1 98.88 65 VAL B CA 1
ATOM 1377 C C . VAL B 1 65 ? 5.086 -5.371 0.508 1 98.88 65 VAL B C 1
ATOM 1379 O O . VAL B 1 65 ? 6.176 -5.285 1.076 1 98.88 65 VAL B O 1
ATOM 1382 N N . MET B 1 66 ? 3.939 -5.402 1.154 1 98.75 66 MET B N 1
ATOM 1383 C CA . MET B 1 66 ? 3.939 -5.469 2.613 1 98.75 66 MET B CA 1
ATOM 1384 C C . MET B 1 66 ? 4.699 -6.699 3.102 1 98.75 66 MET B C 1
ATOM 1386 O O . MET B 1 66 ? 5.523 -6.602 4.012 1 98.75 66 MET B O 1
ATOM 1390 N N . THR B 1 67 ? 4.434 -7.848 2.559 1 98.62 67 THR B N 1
ATOM 1391 C CA . THR B 1 67 ? 5.105 -9.102 2.887 1 98.62 67 THR B CA 1
ATOM 1392 C C . THR B 1 67 ? 6.613 -8.977 2.67 1 98.62 67 THR B C 1
ATOM 1394 O O . THR B 1 67 ? 7.402 -9.367 3.529 1 98.62 67 THR B O 1
ATOM 1397 N N . ALA B 1 68 ? 7.047 -8.344 1.571 1 98.62 68 ALA B N 1
ATOM 1398 C CA . ALA B 1 68 ? 8.461 -8.133 1.269 1 98.62 68 ALA B CA 1
ATOM 1399 C C . ALA B 1 68 ? 9.141 -7.316 2.361 1 98.62 68 ALA B C 1
ATOM 1401 O O . ALA B 1 68 ? 10.305 -7.547 2.684 1 98.62 68 ALA B O 1
ATOM 1402 N N . GLY B 1 69 ? 8.414 -6.332 2.902 1 98.38 69 GLY B N 1
ATOM 1403 C CA . GLY B 1 69 ? 8.961 -5.508 3.965 1 98.38 69 GLY B CA 1
ATOM 1404 C C . GLY B 1 69 ? 9.383 -6.309 5.184 1 98.38 69 GLY B C 1
ATOM 1405 O O . GLY B 1 69 ? 10.453 -6.07 5.75 1 98.38 69 GLY B O 1
ATOM 1406 N N . ILE B 1 70 ? 8.562 -7.227 5.562 1 97.44 70 ILE B N 1
ATOM 1407 C CA . ILE B 1 70 ? 8.875 -8.062 6.719 1 97.44 70 ILE B CA 1
ATOM 1408 C C . ILE B 1 70 ? 10.008 -9.023 6.379 1 97.44 70 ILE B C 1
ATOM 1410 O O . ILE B 1 70 ? 10.945 -9.188 7.16 1 97.44 70 ILE B O 1
ATOM 1414 N N . LEU B 1 71 ? 9.984 -9.617 5.219 1 97.38 71 LEU B N 1
ATOM 1415 C CA . LEU B 1 71 ? 10.945 -10.641 4.824 1 97.38 71 LEU B CA 1
ATOM 1416 C C . LEU B 1 71 ? 12.344 -10.047 4.68 1 97.38 71 LEU B C 1
ATOM 1418 O O . LEU B 1 71 ? 13.336 -10.742 4.891 1 97.38 71 LEU B O 1
ATOM 1422 N N . THR B 1 72 ? 12.461 -8.773 4.391 1 97.81 72 THR B N 1
ATOM 1423 C CA . THR B 1 72 ? 13.758 -8.125 4.215 1 97.81 72 THR B CA 1
ATOM 1424 C C . THR B 1 72 ? 14.195 -7.43 5.504 1 97.81 72 THR B C 1
ATOM 1426 O O . THR B 1 72 ? 15.242 -6.785 5.547 1 97.81 72 THR B O 1
ATOM 1429 N N . ASP B 1 73 ? 13.383 -7.488 6.512 1 97.44 73 ASP B N 1
ATOM 1430 C CA . ASP B 1 73 ? 13.609 -6.734 7.742 1 97.44 73 ASP B CA 1
ATOM 1431 C C . ASP B 1 73 ? 13.703 -5.238 7.457 1 97.44 73 ASP B C 1
ATOM 1433 O O . ASP B 1 73 ? 14.5 -4.535 8.086 1 97.44 73 ASP B O 1
ATOM 1437 N N . GLY B 1 74 ? 13.031 -4.812 6.395 1 97.44 74 GLY B N 1
ATOM 1438 C CA . GLY B 1 74 ? 12.992 -3.408 6.023 1 97.44 74 GLY B CA 1
ATOM 1439 C C . GLY B 1 74 ? 14.227 -2.959 5.266 1 97.44 74 GLY B C 1
ATOM 1440 O O . GLY B 1 74 ? 14.328 -1.797 4.867 1 97.44 74 GLY B O 1
ATOM 1441 N N . ALA B 1 75 ? 15.141 -3.826 5.02 1 97.19 75 ALA B N 1
ATOM 1442 C CA . ALA B 1 75 ? 16.406 -3.461 4.387 1 97.19 75 ALA B CA 1
ATOM 1443 C C . ALA B 1 75 ? 16.297 -3.525 2.867 1 97.19 75 ALA B C 1
ATOM 1445 O O . ALA B 1 75 ? 16.047 -4.59 2.301 1 97.19 75 ALA B O 1
ATOM 1446 N N . GLY B 1 76 ? 16.5 -2.367 2.232 1 97.19 76 GLY B N 1
ATOM 1447 C CA . GLY B 1 76 ? 16.516 -2.33 0.778 1 97.19 76 GLY B CA 1
ATOM 1448 C C . GLY B 1 76 ? 15.203 -2.734 0.146 1 97.19 76 GLY B C 1
ATOM 1449 O O . GLY B 1 76 ? 15.172 -3.182 -1.003 1 97.19 76 GLY B O 1
ATOM 1450 N N . THR B 1 77 ? 14.055 -2.582 0.798 1 98.31 77 THR B N 1
ATOM 1451 C CA . THR B 1 77 ? 12.766 -3.127 0.377 1 98.31 77 THR B CA 1
ATOM 1452 C C . THR B 1 77 ? 12.289 -2.455 -0.907 1 98.31 77 THR B C 1
ATOM 1454 O O . THR B 1 77 ? 11.641 -3.09 -1.743 1 98.31 77 THR B O 1
ATOM 1457 N N . PRO B 1 78 ? 12.602 -1.154 -1.127 1 98.38 78 PRO B N 1
ATOM 1458 C CA . PRO B 1 78 ? 12.07 -0.486 -2.318 1 98.38 78 PRO B CA 1
ATOM 1459 C C . PRO B 1 78 ? 12.562 -1.118 -3.617 1 98.38 78 PRO B C 1
ATOM 1461 O O . PRO B 1 78 ? 11.836 -1.132 -4.617 1 98.38 78 PRO B O 1
ATOM 1464 N N . ARG B 1 79 ? 13.781 -1.662 -3.605 1 98.12 79 ARG B N 1
ATOM 1465 C CA . ARG B 1 79 ? 14.281 -2.348 -4.793 1 98.12 79 ARG B CA 1
ATOM 1466 C C . ARG B 1 79 ? 13.43 -3.568 -5.117 1 98.12 79 ARG B C 1
ATOM 1468 O O . ARG B 1 79 ? 13.109 -3.818 -6.281 1 98.12 79 ARG B O 1
ATOM 1475 N N . TYR B 1 80 ? 13.062 -4.312 -4.125 1 98.62 80 TYR B N 1
ATOM 1476 C CA . TYR B 1 80 ? 12.188 -5.469 -4.305 1 98.62 80 TYR B CA 1
ATOM 1477 C C . TYR B 1 80 ? 10.789 -5.035 -4.719 1 98.62 80 TYR B C 1
ATOM 1479 O O . TYR B 1 80 ? 10.164 -5.672 -5.57 1 98.62 80 TYR B O 1
ATOM 1487 N N . SER B 1 81 ? 10.312 -3.934 -4.141 1 98.75 81 SER B N 1
ATOM 1488 C CA . SER B 1 81 ? 9 -3.404 -4.5 1 98.75 81 SER B CA 1
ATOM 1489 C C . SER B 1 81 ? 8.914 -3.105 -5.992 1 98.75 81 SER B C 1
ATOM 1491 O O . SER B 1 81 ? 7.945 -3.479 -6.652 1 98.75 81 SER B O 1
ATOM 1493 N N . LYS B 1 82 ? 9.961 -2.469 -6.477 1 98.75 82 LYS B N 1
ATOM 1494 C CA . LYS B 1 82 ? 10.023 -2.119 -7.895 1 98.75 82 LYS B CA 1
ATOM 1495 C C . LYS B 1 82 ? 9.961 -3.365 -8.773 1 98.75 82 LYS B C 1
ATOM 1497 O O . LYS B 1 82 ? 9.234 -3.398 -9.766 1 98.75 82 LYS B O 1
ATOM 1502 N N . GLU B 1 83 ? 10.703 -4.363 -8.438 1 98.88 83 GLU B N 1
ATOM 1503 C CA . GLU B 1 83 ? 10.758 -5.594 -9.219 1 98.88 83 GLU B CA 1
ATOM 1504 C C . GLU B 1 83 ? 9.438 -6.359 -9.125 1 98.88 83 GLU B C 1
ATOM 1506 O O . GLU B 1 83 ? 8.969 -6.918 -10.125 1 98.88 83 GLU B O 1
ATOM 1511 N N . ILE B 1 84 ? 8.789 -6.422 -7.961 1 98.88 84 ILE B N 1
ATOM 1512 C CA . ILE B 1 84 ? 7.504 -7.082 -7.766 1 98.88 84 ILE B CA 1
ATOM 1513 C C . ILE B 1 84 ? 6.438 -6.391 -8.609 1 98.88 84 ILE B C 1
ATOM 1515 O O . ILE B 1 84 ? 5.637 -7.055 -9.273 1 98.88 84 ILE B O 1
ATOM 1519 N N . LEU B 1 85 ? 6.445 -5.059 -8.594 1 98.88 85 LEU B N 1
ATOM 1520 C CA . LEU B 1 85 ? 5.504 -4.273 -9.391 1 98.88 85 LEU B CA 1
ATOM 1521 C C . LEU B 1 85 ? 5.66 -4.578 -10.875 1 98.88 85 LEU B C 1
ATOM 1523 O O . LEU B 1 85 ? 4.672 -4.797 -11.578 1 98.88 85 LEU B O 1
ATOM 1527 N N . ALA B 1 86 ? 6.898 -4.637 -11.328 1 98.81 86 ALA B N 1
ATOM 1528 C CA . ALA B 1 86 ? 7.16 -4.902 -12.742 1 98.81 86 ALA B CA 1
ATOM 1529 C C . ALA B 1 86 ? 6.648 -6.281 -13.141 1 98.81 86 ALA B C 1
ATOM 1531 O O . ALA B 1 86 ? 6.023 -6.434 -14.195 1 98.81 86 ALA B O 1
ATOM 1532 N N . LYS B 1 87 ? 6.91 -7.281 -12.367 1 98.88 87 LYS B N 1
ATOM 1533 C CA . LYS B 1 87 ? 6.457 -8.641 -12.656 1 98.88 87 LYS B CA 1
ATOM 1534 C C . LYS B 1 87 ? 4.938 -8.727 -12.617 1 98.88 87 LYS B C 1
ATOM 1536 O O . LYS B 1 87 ? 4.324 -9.383 -13.461 1 98.88 87 LYS B O 1
ATOM 1541 N N . PHE B 1 88 ? 4.273 -8.125 -11.656 1 98.94 88 PHE B N 1
ATOM 1542 C CA . PHE B 1 88 ? 2.82 -8.102 -11.555 1 98.94 88 PHE B CA 1
ATOM 1543 C C . PHE B 1 88 ? 2.205 -7.473 -12.805 1 98.94 88 PHE B C 1
ATOM 1545 O O . PHE B 1 88 ? 1.241 -8 -13.359 1 98.94 88 PHE B O 1
ATOM 1552 N N . GLN B 1 89 ? 2.789 -6.336 -13.172 1 98.81 89 GLN B N 1
ATOM 1553 C CA . GLN B 1 89 ? 2.297 -5.645 -14.359 1 98.81 89 GLN B CA 1
ATOM 1554 C C . GLN B 1 89 ? 2.432 -6.523 -15.602 1 98.81 89 GLN B C 1
ATOM 1556 O O . GLN B 1 89 ? 1.537 -6.551 -16.453 1 98.81 89 GLN B O 1
ATOM 1561 N N . GLN B 1 90 ? 3.533 -7.191 -15.719 1 98.81 90 GLN B N 1
ATOM 1562 C CA . GLN B 1 90 ? 3.748 -8.109 -16.828 1 98.81 90 GLN B CA 1
ATOM 1563 C C . GLN B 1 90 ? 2.693 -9.211 -16.844 1 98.81 90 GLN B C 1
ATOM 1565 O O . GLN B 1 90 ? 2.156 -9.555 -17.906 1 98.81 90 GLN B O 1
ATOM 1570 N N . LYS B 1 91 ? 2.311 -9.703 -15.734 1 98.88 91 LYS B N 1
ATOM 1571 C CA . LYS B 1 91 ? 1.396 -10.836 -15.625 1 98.88 91 LYS B CA 1
ATOM 1572 C C . LYS B 1 91 ? -0.056 -10.391 -15.766 1 98.88 91 LYS B C 1
ATOM 1574 O O . LYS B 1 91 ? -0.885 -11.117 -16.312 1 98.88 91 LYS B O 1
ATOM 1579 N N . CYS B 1 92 ? -0.427 -9.211 -15.258 1 98.81 92 CYS B N 1
ATOM 1580 C CA . CYS B 1 92 ? -1.824 -8.82 -15.125 1 98.81 92 CYS B CA 1
ATOM 1581 C C . CYS B 1 92 ? -2.197 -7.766 -16.156 1 98.81 92 CYS B C 1
ATOM 1583 O O . CYS B 1 92 ? -3.379 -7.559 -16.438 1 98.81 92 CYS B O 1
ATOM 1585 N N . GLY B 1 93 ? -1.181 -7.027 -16.641 1 98.69 93 GLY B N 1
ATOM 1586 C CA . GLY B 1 93 ? -1.425 -6.066 -17.703 1 98.69 93 GLY B CA 1
ATOM 1587 C C . GLY B 1 93 ? -1.527 -4.637 -17.203 1 98.69 93 GLY B C 1
ATOM 1588 O O . GLY B 1 93 ? -1.457 -3.693 -18 1 98.69 93 GLY B O 1
ATOM 1589 N N . ALA B 1 94 ? -1.722 -4.41 -15.992 1 98.31 94 ALA B N 1
ATOM 1590 C CA . ALA B 1 94 ? -1.797 -3.105 -15.336 1 98.31 94 ALA B CA 1
ATOM 1591 C C . ALA B 1 94 ? -1.581 -3.238 -13.828 1 98.31 94 ALA B C 1
ATOM 1593 O O . ALA B 1 94 ? -1.433 -4.348 -13.312 1 98.31 94 ALA B O 1
ATOM 1594 N N . THR B 1 95 ? -1.534 -2.094 -13.109 1 98.56 95 THR B N 1
ATOM 1595 C CA . THR B 1 95 ? -1.373 -2.135 -11.664 1 98.56 95 THR B CA 1
ATOM 1596 C C . THR B 1 95 ? -2.52 -1.403 -10.969 1 98.56 95 THR B C 1
ATOM 1598 O O . THR B 1 95 ? -2.707 -1.537 -9.758 1 98.56 95 THR B O 1
ATOM 1601 N N . ILE B 1 96 ? -3.252 -0.601 -11.727 1 98.25 96 ILE B N 1
ATOM 1602 C CA . ILE B 1 96 ? -4.355 0.184 -11.18 1 98.25 96 ILE B CA 1
ATOM 1603 C C . ILE B 1 96 ? -5.664 -0.592 -11.328 1 98.25 96 ILE B C 1
ATOM 1605 O O . ILE B 1 96 ? -5.957 -1.126 -12.398 1 98.25 96 ILE B O 1
ATOM 1609 N N . CYS B 1 97 ? -6.496 -0.571 -10.328 1 98.69 97 CYS B N 1
ATOM 1610 C CA . CYS B 1 97 ? -7.68 -1.415 -10.227 1 98.69 97 CYS B CA 1
ATOM 1611 C C . CYS B 1 97 ? -8.664 -1.11 -11.352 1 98.69 97 CYS B C 1
ATOM 1613 O O . CYS B 1 97 ? -9.18 -2.025 -12 1 98.69 97 CYS B O 1
ATOM 1615 N N . ARG B 1 98 ? -8.938 0.119 -11.594 1 97.88 98 ARG B N 1
ATOM 1616 C CA . ARG B 1 98 ? -9.867 0.537 -12.633 1 97.88 98 ARG B CA 1
ATOM 1617 C C . ARG B 1 98 ? -9.484 -0.057 -13.984 1 97.88 98 ARG B C 1
ATOM 1619 O O . ARG B 1 98 ? -10.344 -0.516 -14.734 1 97.88 98 ARG B O 1
ATOM 1626 N N . GLU B 1 99 ? -8.211 -0.058 -14.266 1 98.25 99 GLU B N 1
ATOM 1627 C CA . GLU B 1 99 ? -7.699 -0.602 -15.523 1 98.25 99 GLU B CA 1
ATOM 1628 C C . GLU B 1 99 ? -7.824 -2.123 -15.555 1 98.25 99 GLU B C 1
ATOM 1630 O O . GLU B 1 99 ? -8.25 -2.695 -16.562 1 98.25 99 GLU B O 1
ATOM 1635 N N . LEU B 1 100 ? -7.465 -2.748 -14.469 1 98.81 100 LEU B N 1
ATOM 1636 C CA . LEU B 1 100 ? -7.535 -4.203 -14.375 1 98.81 100 LEU B CA 1
ATOM 1637 C C . LEU B 1 100 ? -8.961 -4.695 -14.594 1 98.81 100 LEU B C 1
ATOM 1639 O O . LEU B 1 100 ? -9.172 -5.723 -15.242 1 98.81 100 LEU B O 1
ATOM 1643 N N . LYS B 1 101 ? -9.945 -3.906 -14.125 1 98.44 101 LYS B N 1
ATOM 1644 C CA . LYS B 1 101 ? -11.344 -4.301 -14.164 1 98.44 101 LYS B CA 1
ATOM 1645 C C . LYS B 1 101 ? -12.008 -3.869 -15.469 1 98.44 101 LYS B C 1
ATOM 1647 O O . LYS B 1 101 ? -13.156 -4.219 -15.734 1 98.44 101 LYS B O 1
ATOM 1652 N N . GLY B 1 102 ? -11.297 -3.066 -16.281 1 98.25 102 GLY B N 1
ATOM 1653 C CA . GLY B 1 102 ? -11.828 -2.648 -17.578 1 98.25 102 GLY B CA 1
ATOM 1654 C C . GLY B 1 102 ? -12.891 -1.571 -17.469 1 98.25 102 GLY B C 1
ATOM 1655 O O . GLY B 1 102 ? -13.773 -1.479 -18.312 1 98.25 102 GLY B O 1
ATOM 1656 N N . VAL B 1 103 ? -12.859 -0.835 -16.391 1 97.12 103 VAL B N 1
ATOM 1657 C CA . VAL B 1 103 ? -13.82 0.252 -16.234 1 97.12 103 VAL B CA 1
ATOM 1658 C C . VAL B 1 103 ? -13.617 1.274 -17.359 1 97.12 103 VAL B C 1
ATOM 1660 O O . VAL B 1 103 ? -12.516 1.799 -17.531 1 97.12 103 VAL B O 1
ATOM 1663 N N . GLY B 1 104 ? -14.664 1.615 -18.141 1 96.25 104 GLY B N 1
ATOM 1664 C CA . GLY B 1 104 ? -14.586 2.535 -19.266 1 96.25 104 GLY B CA 1
ATOM 1665 C C . GLY B 1 104 ? -14.32 1.841 -20.578 1 96.25 104 GLY B C 1
ATOM 1666 O O . GLY B 1 104 ? -14.734 2.322 -21.641 1 96.25 104 GLY B O 1
ATOM 1667 N N . THR B 1 105 ? -13.633 0.686 -20.578 1 97.31 105 THR B N 1
ATOM 1668 C CA . THR B 1 105 ? -13.258 0.013 -21.812 1 97.31 105 THR B CA 1
ATOM 1669 C C . THR B 1 105 ? -14.102 -1.239 -22.016 1 97.31 105 THR B C 1
ATOM 1671 O O . THR B 1 105 ? -14.219 -1.732 -23.141 1 97.31 105 THR B O 1
ATOM 1674 N N . GLY B 1 106 ? -14.523 -1.79 -20.984 1 97.38 106 GLY B N 1
ATOM 1675 C CA . GLY B 1 106 ? -15.281 -3.033 -21.062 1 97.38 106 GLY B CA 1
ATOM 1676 C C . GLY B 1 106 ? -14.391 -4.262 -21.156 1 97.38 106 GLY B C 1
ATOM 1677 O O . GLY B 1 106 ? -14.883 -5.391 -21.125 1 97.38 106 GLY B O 1
ATOM 1678 N N . LYS B 1 107 ? -13.133 -4.039 -21.234 1 98.12 107 LYS B N 1
ATOM 1679 C CA . LYS B 1 107 ? -12.195 -5.152 -21.359 1 98.12 107 LYS B CA 1
ATOM 1680 C C . LYS B 1 107 ? -11.461 -5.395 -20.047 1 98.12 107 LYS B C 1
ATOM 1682 O O . LYS B 1 107 ? -10.531 -4.656 -19.703 1 98.12 107 LYS B O 1
ATOM 1687 N N . VAL B 1 108 ? -11.859 -6.562 -19.406 1 98.56 108 VAL B N 1
ATOM 1688 C CA . VAL B 1 108 ? -11.18 -6.957 -18.188 1 98.56 108 VAL B CA 1
ATOM 1689 C C . VAL B 1 108 ? -9.781 -7.477 -18.5 1 98.56 108 VAL B C 1
ATOM 1691 O O . VAL B 1 108 ? -9.625 -8.406 -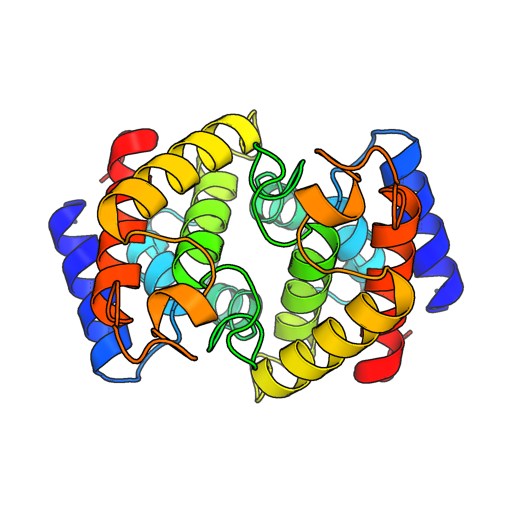19.297 1 98.56 108 VAL B O 1
ATOM 1694 N N . LEU B 1 109 ? -8.734 -6.836 -17.938 1 98.88 109 LEU B N 1
ATOM 1695 C CA . LEU B 1 109 ? -7.355 -7.258 -18.188 1 98.88 109 LEU B CA 1
ATOM 1696 C C . LEU B 1 109 ? -6.992 -8.453 -17.312 1 98.88 109 LEU B C 1
ATOM 1698 O O . LEU B 1 109 ? -6.242 -9.336 -17.734 1 98.88 109 LEU B O 1
ATOM 1702 N N . CYS B 1 110 ? -7.438 -8.484 -16.047 1 98.81 110 CYS B N 1
ATOM 1703 C CA . CYS B 1 110 ? -7.121 -9.531 -15.086 1 98.81 110 CYS B CA 1
ATOM 1704 C C . CYS B 1 110 ? -8.164 -9.586 -13.977 1 98.81 110 CYS B C 1
ATOM 1706 O O . CYS B 1 110 ? -8.383 -8.594 -13.281 1 98.81 110 CYS B O 1
ATOM 1708 N N . GLU B 1 111 ? -8.766 -10.789 -13.781 1 98.62 111 GLU B N 1
ATOM 1709 C CA . GLU B 1 111 ? -9.766 -10.945 -12.727 1 98.62 111 GLU B CA 1
ATOM 1710 C C . GLU B 1 111 ? -9.117 -10.953 -11.352 1 98.62 111 GLU B C 1
ATOM 1712 O O . GLU B 1 111 ? -7.961 -11.352 -11.203 1 98.62 111 GLU B O 1
ATOM 1717 N N . CYS B 1 112 ? -9.914 -10.617 -10.312 1 98.75 112 CYS B N 1
ATOM 1718 C CA . CYS B 1 112 ? -9.391 -10.398 -8.969 1 98.75 112 CYS B CA 1
ATOM 1719 C C . CYS B 1 112 ? -8.688 -11.648 -8.445 1 98.75 112 CYS B C 1
ATOM 1721 O O . CYS B 1 112 ? -7.574 -11.562 -7.922 1 98.75 112 CYS B O 1
ATOM 1723 N N . PRO B 1 113 ? -9.266 -12.859 -8.555 1 98.94 113 PRO B N 1
ATOM 1724 C CA . PRO B 1 113 ? -8.539 -14.039 -8.086 1 98.94 113 PRO B CA 1
ATOM 1725 C C . PRO B 1 113 ? -7.211 -14.234 -8.82 1 98.94 113 PRO B C 1
ATOM 1727 O O . PRO B 1 113 ? -6.23 -14.68 -8.219 1 98.94 113 PRO B O 1
ATOM 1730 N N . GLU B 1 114 ? -7.133 -13.891 -10.078 1 98.94 114 GLU B N 1
ATOM 1731 C CA . GLU B 1 114 ? -5.891 -14.008 -10.836 1 98.94 114 GLU B CA 1
ATOM 1732 C C . GLU B 1 114 ? -4.891 -12.938 -10.43 1 98.94 114 GLU B C 1
ATOM 1734 O O . GLU B 1 114 ? -3.682 -13.188 -10.398 1 98.94 114 GLU B O 1
ATOM 1739 N N . CYS B 1 115 ? -5.352 -11.703 -10.148 1 98.94 115 CYS B N 1
ATOM 1740 C CA . CYS B 1 115 ? -4.469 -10.672 -9.602 1 98.94 115 CYS B CA 1
ATOM 1741 C C . CYS B 1 115 ? -3.783 -11.164 -8.328 1 98.94 115 CYS B C 1
ATOM 1743 O O . CYS B 1 115 ? -2.574 -10.984 -8.164 1 98.94 115 CYS B O 1
ATOM 1745 N N . VAL B 1 116 ? -4.555 -11.766 -7.484 1 98.94 116 VAL B N 1
ATOM 1746 C CA . VAL B 1 116 ? -4.055 -12.281 -6.215 1 98.94 116 VAL B CA 1
ATOM 1747 C C . VAL B 1 116 ? -3.041 -13.398 -6.473 1 98.94 116 VAL B C 1
ATOM 1749 O O . VAL B 1 116 ? -1.945 -13.391 -5.906 1 98.94 116 VAL B O 1
ATOM 1752 N N . ARG B 1 117 ? -3.365 -14.336 -7.344 1 98.94 117 ARG B N 1
ATOM 1753 C CA . ARG B 1 117 ? -2.445 -15.398 -7.738 1 98.94 117 ARG B CA 1
ATOM 1754 C C . ARG B 1 117 ? -1.128 -14.82 -8.25 1 98.94 117 ARG B C 1
ATOM 1756 O O . ARG B 1 117 ? -0.054 -15.219 -7.793 1 98.94 117 ARG B O 1
ATOM 1763 N N . ASN B 1 118 ? -1.2 -13.867 -9.109 1 98.94 118 ASN B N 1
ATOM 1764 C CA . ASN B 1 118 ? -0.034 -13.305 -9.781 1 98.94 118 ASN B CA 1
ATOM 1765 C C . ASN B 1 118 ? 0.814 -12.469 -8.828 1 98.94 118 ASN B C 1
ATOM 1767 O O . ASN B 1 118 ? 2.039 -12.43 -8.953 1 98.94 118 ASN B O 1
ATOM 1771 N N . ALA B 1 119 ? 0.195 -11.805 -7.859 1 98.94 119 ALA B N 1
ATOM 1772 C CA . ALA B 1 119 ? 0.946 -11.062 -6.848 1 98.94 119 ALA B CA 1
ATOM 1773 C C . ALA B 1 119 ? 1.803 -12.008 -6.004 1 98.94 119 ALA B C 1
ATOM 1775 O O . ALA B 1 119 ? 2.967 -11.711 -5.727 1 98.94 119 ALA B O 1
ATOM 1776 N N . VAL B 1 120 ? 1.233 -13.125 -5.594 1 98.94 120 VAL B N 1
ATOM 1777 C CA . VAL B 1 120 ? 1.958 -14.117 -4.805 1 98.94 120 VAL B CA 1
ATOM 1778 C C . VAL B 1 120 ? 3.111 -14.688 -5.625 1 98.94 120 VAL B C 1
ATOM 1780 O O . VAL B 1 120 ? 4.238 -14.797 -5.137 1 98.94 120 VAL B O 1
ATOM 1783 N N . LEU B 1 121 ? 2.859 -14.992 -6.887 1 98.94 121 LEU B N 1
ATOM 1784 C CA . LEU B 1 121 ? 3.891 -15.531 -7.762 1 98.94 121 LEU B CA 1
ATOM 1785 C C . LEU B 1 121 ? 5 -14.516 -7.992 1 98.94 121 LEU B C 1
ATOM 1787 O O . LEU B 1 121 ? 6.184 -14.859 -7.973 1 98.94 121 LEU B O 1
ATOM 1791 N N . ALA B 1 122 ? 4.668 -13.289 -8.25 1 98.94 122 ALA B N 1
ATOM 1792 C CA . ALA B 1 122 ? 5.664 -12.234 -8.438 1 98.94 122 ALA B CA 1
ATOM 1793 C C . ALA B 1 122 ? 6.559 -12.109 -7.207 1 98.94 122 ALA B C 1
ATOM 1795 O O . ALA B 1 122 ? 7.781 -12 -7.332 1 98.94 122 ALA B O 1
ATOM 1796 N N . LEU B 1 123 ? 5.969 -12.125 -6.02 1 98.88 123 LEU B N 1
ATOM 1797 C CA . LEU B 1 123 ? 6.727 -12.062 -4.773 1 98.88 123 LEU B CA 1
ATOM 1798 C C . LEU B 1 123 ? 7.699 -13.227 -4.672 1 98.88 123 LEU B C 1
ATOM 1800 O O . LEU B 1 123 ? 8.883 -13.039 -4.367 1 98.88 123 LEU B O 1
ATOM 1804 N N . GLY B 1 124 ? 7.211 -14.43 -4.891 1 98.75 124 GLY B N 1
ATOM 1805 C CA . GLY B 1 124 ? 8.055 -15.609 -4.832 1 98.75 124 GLY B CA 1
ATOM 1806 C C . GLY B 1 124 ? 9.227 -15.555 -5.793 1 98.75 124 GLY B C 1
ATOM 1807 O O . GLY B 1 124 ? 10.359 -15.891 -5.43 1 98.75 124 GLY B O 1
ATOM 1808 N N . GLU B 1 125 ? 9 -15.109 -7.004 1 98.62 125 GLU B N 1
ATOM 1809 C CA . GLU B 1 125 ? 10.023 -15.031 -8.039 1 98.62 125 GLU B CA 1
ATOM 1810 C C . GLU B 1 125 ? 11.102 -14.016 -7.676 1 98.62 125 GLU B C 1
ATOM 1812 O O . GLU B 1 125 ? 12.289 -14.281 -7.844 1 98.62 125 GLU B O 1
ATOM 1817 N N . VAL B 1 126 ? 10.727 -12.906 -7.191 1 98.69 126 VAL B N 1
ATOM 1818 C CA . VAL B 1 126 ? 11.648 -11.805 -6.922 1 98.69 126 VAL B CA 1
ATOM 1819 C C . VAL B 1 126 ? 12.477 -12.117 -5.676 1 98.69 126 VAL B C 1
ATOM 1821 O O . VAL B 1 126 ? 13.68 -11.859 -5.641 1 98.69 126 VAL B O 1
ATOM 1824 N N . MET B 1 127 ? 11.836 -12.688 -4.676 1 98.06 127 MET B N 1
ATOM 1825 C CA . MET B 1 127 ? 12.5 -12.852 -3.389 1 98.06 127 MET B CA 1
ATOM 1826 C C . MET B 1 127 ? 13.117 -14.234 -3.264 1 98.06 127 MET B C 1
ATOM 1828 O O . MET B 1 127 ? 13.922 -14.484 -2.365 1 98.06 127 MET B O 1
ATOM 1832 N N . GLY B 1 128 ? 12.789 -15.125 -4.137 1 97.62 128 GLY B N 1
ATOM 1833 C CA . GLY B 1 128 ? 13.305 -16.484 -4.059 1 97.62 128 GLY B CA 1
ATOM 1834 C C . GLY B 1 128 ? 12.797 -17.25 -2.848 1 97.62 128 GLY B C 1
ATOM 1835 O O . GLY B 1 128 ? 13.562 -17.938 -2.18 1 97.62 128 GLY B O 1
ATOM 1836 N N . ILE B 1 129 ? 11.445 -17.094 -2.639 1 94.5 129 ILE B N 1
ATOM 1837 C CA . ILE B 1 129 ? 10.875 -17.75 -1.464 1 94.5 129 ILE B CA 1
ATOM 1838 C C . ILE B 1 129 ? 9.766 -18.719 -1.893 1 94.5 129 ILE B C 1
ATOM 1840 O O . ILE B 1 129 ? 9.25 -18.609 -3.008 1 94.5 129 ILE B O 1
ATOM 1844 N N . GLU B 1 130 ? 9.555 -19.656 -0.983 1 91.75 130 GLU B N 1
ATOM 1845 C CA . GLU B 1 130 ? 8.406 -20.547 -1.11 1 91.75 130 GLU B CA 1
ATOM 1846 C C . GLU B 1 130 ? 7.305 -20.172 -0.122 1 91.75 130 GLU B C 1
ATOM 1848 O O . GLU B 1 130 ? 7.582 -19.609 0.939 1 91.75 130 GLU B O 1
#

Radius of gyration: 16.55 Å; Cα contacts (8 Å, |Δi|>4): 541; chains: 2; bounding box: 32×45×42 Å

Organism: NCBI:txid410072

Solvent-accessible surface area (backbone atoms only — not comparable to full-atom values): 12052 Å² total; per-residue (Å²): 111,51,41,68,53,35,15,51,51,20,17,48,34,32,70,71,65,78,31,48,40,12,31,18,40,42,56,60,41,43,93,79,44,98,58,57,67,70,59,53,44,12,46,33,33,16,26,28,60,14,36,45,67,25,75,26,38,30,16,16,54,53,19,35,32,32,50,44,2,53,76,43,68,32,56,70,18,25,64,53,21,31,52,29,50,52,46,28,28,70,73,30,71,43,59,37,26,33,60,21,60,10,67,97,71,76,52,65,56,39,55,70,36,54,43,22,22,39,20,41,43,23,41,24,67,71,69,71,48,92,112,52,40,67,54,35,15,51,50,18,16,48,34,34,68,71,64,78,31,48,40,11,32,17,40,42,57,62,42,42,92,76,42,97,58,57,69,69,59,53,44,14,45,32,34,15,30,29,60,8,40,45,67,23,77,28,45,30,16,18,54,54,20,36,32,31,50,45,1,53,77,44,69,31,54,73,18,26,64,52,20,30,53,29,50,51,46,28,26,70,74,31,72,45,57,36,26,34,58,20,62,10,67,96,72,74,52,64,55,38,55,70,36,54,43,24,23,41,19,42,44,23,40,26,67,72,69,70,49,92

pLDDT: mean 97.55, std 3.16, range [69.5, 98.94]

Sequence (260 aa):
MTIEERAAKAADLKAAGACNCSQAVVKVFEDKLSLDDETLMKLTAGYAAGMGCLEATCGALIGAVMTAGILTDGAGTPRYSKEILAKFQQKCGATICRELKGVGTGKVLCECPECVRNAVLALGEVMGIEMTIEERAAKAADLKAAGACNCSQAVVKVFEDKLSLDDETLMKLTAGYAAGMGCLEATCGALIGAVMTAGILTDGAGTPRYSKEILAKFQQKCGATICRELKGVGTGKVLCECPECVRNAVLALGEVMGIE

Secondary structure (DSSP, 8-state):
--HHHHHHHHHHHHHTTSS-HHHHHHHTTTTTSSS-HHHHHHHTTT-TTTTTTT-SB-HHHHHHHHHHHHHTTTTTHHHHHHHHHHHHHHHHS-SBHHHHTTTTT---SS-HHHHHHHHHHHHHHHHT--/--HHHHHHHHHHHHHTTSS-HHHHHHHTTTTTSSS-HHHHHHHTTT-STIIIII-SB-HHHHHHHHHHHHHTTTTTHHHHHHHHHHHHHHHHS-SBHHHHTTTTT---SS-HHHHHHHHHHHHHHHHT--

Nearest PDB structures (foldseek):
  7y6s-assembly1_C  TM=2.963E-01  e=8.071E+00  Porcine epidemic diarrhea virus

InterPro domains:
  IPR010181 CGCAxxGCC motif [PF09719] (19-124)